Protein AF-0000000069705537 (afdb_homodimer)

InterPro domains:
  IPR000182 GNAT domain [PF13302] (14-146)
  IPR000182 GNAT domain [PS51186] (14-185)
  IPR016181 Acyl-CoA N-acyltransferase [SSF55729] (7-175)

Structure (mmCIF, N/CA/C/O backbone):
data_AF-0000000069705537-model_v1
#
loop_
_entity.id
_entity.type
_entity.pdbx_description
1 polymer 'RimJ/RimL family protein N-acetyltransferase'
#
loop_
_atom_site.group_PDB
_atom_site.id
_atom_site.type_symbol
_atom_site.label_atom_id
_atom_site.label_alt_id
_atom_site.label_comp_id
_atom_site.label_asym_id
_atom_site.label_entity_id
_atom_site.label_seq_id
_atom_site.pdbx_PDB_ins_code
_atom_site.Cartn_x
_atom_site.Cartn_y
_atom_site.Cartn_z
_atom_site.occupancy
_atom_site.B_iso_or_equiv
_atom_site.auth_seq_id
_atom_site.auth_comp_id
_atom_site.auth_asym_id
_atom_site.auth_atom_id
_atom_site.pdbx_PDB_model_num
ATOM 1 N N . MET A 1 1 ? -17.094 7.543 -3.709 1 72.69 1 MET A N 1
ATOM 2 C CA . MET A 1 1 ? -16.875 8.977 -3.84 1 72.69 1 MET A CA 1
ATOM 3 C C . MET A 1 1 ? -15.406 9.273 -4.137 1 72.69 1 MET A C 1
ATOM 5 O O . MET A 1 1 ? -14.516 8.586 -3.635 1 72.69 1 MET A O 1
ATOM 9 N N . ASP A 1 2 ? -15.117 10.172 -5.078 1 86.12 2 ASP A N 1
ATOM 10 C CA . ASP A 1 2 ? -13.773 10.586 -5.457 1 86.12 2 ASP A CA 1
ATOM 11 C C . ASP A 1 2 ? -13.258 11.703 -4.547 1 86.12 2 ASP A C 1
ATOM 13 O O . ASP A 1 2 ? -14.047 12.383 -3.891 1 86.12 2 ASP A O 1
ATOM 17 N N . LEU A 1 3 ? -12.008 11.781 -4.395 1 93.25 3 LEU A N 1
ATOM 18 C CA . LEU A 1 3 ? -11.406 12.867 -3.627 1 93.25 3 LEU A CA 1
ATOM 19 C C . LEU A 1 3 ? -11.656 14.211 -4.301 1 93.25 3 LEU A C 1
ATOM 21 O O . LEU A 1 3 ? -11.586 14.32 -5.527 1 93.25 3 LEU A O 1
ATOM 25 N N . ASP A 1 4 ? -12.039 15.211 -3.502 1 95.88 4 ASP A N 1
ATOM 26 C CA . ASP A 1 4 ? -12.211 16.578 -3.986 1 95.88 4 ASP A CA 1
ATOM 27 C C . ASP A 1 4 ? -10.883 17.328 -4 1 95.88 4 ASP A C 1
ATOM 29 O O . ASP A 1 4 ? -10.398 17.766 -2.953 1 95.88 4 ASP A O 1
ATOM 33 N N . PHE A 1 5 ? -10.328 17.516 -5.137 1 96.56 5 PHE A N 1
ATOM 34 C CA . PHE A 1 5 ? -9.008 18.125 -5.258 1 96.56 5 PHE A CA 1
ATOM 35 C C . PHE A 1 5 ? -9.094 19.641 -5.086 1 96.56 5 PHE A C 1
ATOM 37 O O . PHE A 1 5 ? -8.094 20.344 -5.207 1 96.56 5 PHE A O 1
ATOM 44 N N . ASN A 1 6 ? -10.258 20.188 -4.695 1 97.06 6 ASN A N 1
ATOM 45 C CA . ASN A 1 6 ? -10.438 21.578 -4.305 1 97.06 6 ASN A CA 1
ATOM 46 C C . ASN A 1 6 ? -10.82 21.703 -2.832 1 97.06 6 ASN A C 1
ATOM 48 O O . ASN A 1 6 ? -11.32 22.75 -2.402 1 97.06 6 ASN A O 1
ATOM 52 N N . LEU A 1 7 ? -10.594 20.734 -2.172 1 98.44 7 LEU A N 1
ATOM 53 C CA . LEU A 1 7 ? -10.977 20.625 -0.77 1 98.44 7 LEU A CA 1
ATOM 54 C C . LEU A 1 7 ? -10.289 21.688 0.068 1 98.44 7 LEU A C 1
ATOM 56 O O . LEU A 1 7 ? -9.086 21.922 -0.075 1 98.44 7 LEU A O 1
ATOM 60 N N . VAL A 1 8 ? -11.07 22.344 0.886 1 98.75 8 VAL A N 1
ATOM 61 C CA . VAL A 1 8 ? -10.547 23.281 1.884 1 98.75 8 VAL A CA 1
ATOM 62 C C . VAL A 1 8 ? -11.039 22.875 3.273 1 98.75 8 VAL A C 1
ATOM 64 O O . VAL A 1 8 ? -12.227 22.641 3.475 1 98.75 8 VAL A O 1
ATOM 67 N N . LEU A 1 9 ? -10.125 22.672 4.172 1 98.88 9 LEU A N 1
ATOM 68 C CA . LEU A 1 9 ? -10.422 22.391 5.574 1 98.88 9 LEU A CA 1
ATOM 69 C C . LEU A 1 9 ? -9.867 23.5 6.469 1 98.88 9 LEU A C 1
ATOM 71 O O . LEU A 1 9 ? -8.766 24 6.234 1 98.88 9 LEU A O 1
ATOM 75 N N . GLU A 1 10 ? -10.625 23.906 7.477 1 98.69 10 GLU A N 1
ATOM 76 C CA . GLU A 1 10 ? -10.078 24.969 8.32 1 98.69 10 GLU A CA 1
ATOM 77 C C . GLU A 1 10 ? -10.75 24.969 9.688 1 98.69 10 GLU A C 1
ATOM 79 O O . GLU A 1 10 ? -11.828 24.406 9.867 1 98.69 10 GLU A O 1
ATOM 84 N N . ASP A 1 11 ? -10.102 25.422 10.68 1 98.25 11 ASP A N 1
ATOM 85 C CA . ASP A 1 11 ? -10.641 25.859 11.969 1 98.25 11 ASP A CA 1
ATOM 86 C C . ASP A 1 11 ? -10.273 27.312 12.258 1 98.25 11 ASP A C 1
ATOM 88 O O . ASP A 1 11 ? -10.109 28.109 11.336 1 98.25 11 ASP A O 1
ATOM 92 N N . ASP A 1 12 ? -10.227 27.719 13.516 1 97.31 12 ASP A N 1
ATOM 93 C CA . ASP A 1 12 ? -10.039 29.125 13.844 1 97.31 12 ASP A CA 1
ATOM 94 C C . ASP A 1 12 ? -8.586 29.547 13.625 1 97.31 12 ASP A C 1
ATOM 96 O O . ASP A 1 12 ? -8.305 30.719 13.398 1 97.31 12 ASP A O 1
ATOM 100 N N . LEU A 1 13 ? -7.66 28.594 13.562 1 97.56 13 LEU A N 1
ATOM 101 C CA . LEU A 1 13 ? -6.246 28.969 13.586 1 97.56 13 LEU A CA 1
ATOM 102 C C . LEU A 1 13 ? -5.551 28.516 12.305 1 97.56 13 LEU A C 1
ATOM 104 O O . LEU A 1 13 ? -4.551 29.125 11.898 1 97.56 13 LEU A O 1
ATOM 108 N N . VAL A 1 14 ? -6.09 27.453 11.672 1 98.5 14 VAL A N 1
ATOM 109 C CA . VAL A 1 14 ? -5.332 26.953 10.531 1 98.5 14 VAL A CA 1
ATOM 110 C C . VAL A 1 14 ? -6.266 26.75 9.344 1 98.5 14 VAL A C 1
ATOM 112 O O . VAL A 1 14 ? -7.48 26.594 9.516 1 98.5 14 VAL A O 1
ATOM 115 N N . LEU A 1 15 ? -5.656 26.797 8.195 1 98.75 15 LEU A N 1
ATOM 116 C CA . LEU A 1 15 ? -6.277 26.531 6.902 1 98.75 15 LEU A CA 1
ATOM 117 C C . LEU A 1 15 ? -5.48 25.484 6.125 1 98.75 15 LEU A C 1
ATOM 119 O O . LEU A 1 15 ? -4.25 25.547 6.074 1 98.75 15 LEU A O 1
ATOM 123 N N . LEU A 1 16 ? -6.176 24.469 5.664 1 98.88 16 LEU A N 1
ATOM 124 C CA . LEU A 1 16 ? -5.605 23.484 4.738 1 98.88 16 LEU A CA 1
ATOM 125 C C . LEU A 1 16 ? -6.211 23.641 3.348 1 98.88 16 LEU A C 1
ATOM 127 O O . LEU A 1 16 ? -7.43 23.594 3.189 1 98.88 16 LEU A O 1
ATOM 131 N N . ARG A 1 17 ? -5.426 23.828 2.354 1 98.75 17 ARG A N 1
ATOM 132 C CA . ARG A 1 17 ? -5.879 23.922 0.97 1 98.75 17 ARG A CA 1
ATOM 133 C C . ARG A 1 17 ? -4.891 23.234 0.028 1 98.75 17 ARG A C 1
ATOM 135 O O . ARG A 1 17 ? -3.711 23.094 0.358 1 98.75 17 ARG A O 1
ATOM 142 N N . PRO A 1 18 ? -5.34 22.812 -1.132 1 98.69 18 PRO A N 1
ATOM 143 C CA . PRO A 1 18 ? -4.449 22.141 -2.08 1 98.69 18 PRO A CA 1
ATOM 144 C C . PRO A 1 18 ? -3.295 23.031 -2.539 1 98.69 18 PRO A C 1
ATOM 146 O O . PRO A 1 18 ? -3.455 24.25 -2.654 1 98.69 18 PRO A O 1
ATOM 149 N N . VAL A 1 19 ? -2.189 22.406 -2.797 1 98.06 19 VAL A N 1
ATOM 150 C CA . VAL A 1 19 ? -1.032 23.094 -3.363 1 98.06 19 VAL A CA 1
ATOM 151 C C . VAL A 1 19 ? -1.359 23.578 -4.773 1 98.06 19 VAL A C 1
ATOM 153 O O . VAL A 1 19 ? -2.012 22.875 -5.547 1 98.06 19 VAL A O 1
ATOM 156 N N . GLU A 1 20 ? -0.917 24.719 -5.051 1 95.81 20 GLU A N 1
ATOM 157 C CA . GLU A 1 20 ? -0.97 25.281 -6.395 1 95.81 20 GLU A CA 1
ATOM 158 C C . GLU A 1 20 ? 0.43 25.594 -6.922 1 95.81 20 GLU A C 1
ATOM 160 O O . GLU A 1 20 ? 1.379 25.719 -6.145 1 95.81 20 GLU A O 1
ATOM 165 N N . GLU A 1 21 ? 0.504 25.688 -8.234 1 96 21 GLU A N 1
ATOM 166 C CA . GLU A 1 21 ? 1.797 25.984 -8.852 1 96 21 GLU A CA 1
ATOM 167 C C . GLU A 1 21 ? 2.393 27.266 -8.305 1 96 21 GLU A C 1
ATOM 169 O O . GLU A 1 21 ? 3.611 27.391 -8.164 1 96 21 GLU A O 1
ATOM 174 N N . SER A 1 22 ? 1.554 28.172 -8.031 1 96.69 22 SER A N 1
ATOM 175 C CA . SER A 1 22 ? 2 29.484 -7.555 1 96.69 22 SER A CA 1
ATOM 176 C C . SER A 1 22 ? 2.621 29.375 -6.164 1 96.69 22 SER A C 1
ATOM 178 O O . SER A 1 22 ? 3.295 30.312 -5.711 1 96.69 22 SER A O 1
ATOM 180 N N . ASP A 1 23 ? 2.449 28.281 -5.453 1 97.31 23 ASP A N 1
ATOM 181 C CA . ASP A 1 23 ? 2.982 28.094 -4.105 1 97.31 23 ASP A CA 1
ATOM 182 C C . ASP A 1 23 ? 4.422 27.594 -4.152 1 97.31 23 ASP A C 1
ATOM 184 O O . ASP A 1 23 ? 5.129 27.625 -3.141 1 97.31 23 ASP A O 1
ATOM 188 N N . ILE A 1 24 ? 4.879 27.109 -5.273 1 96.69 24 ILE A N 1
ATOM 189 C CA . ILE A 1 24 ? 6.09 26.297 -5.414 1 96.69 24 ILE A CA 1
ATOM 190 C C . ILE A 1 24 ? 7.301 27.094 -4.941 1 96.69 24 ILE A C 1
ATOM 192 O O . ILE A 1 24 ? 8.117 26.609 -4.16 1 96.69 24 ILE A O 1
ATOM 196 N N . PRO A 1 25 ? 7.461 28.406 -5.348 1 96.25 25 PRO A N 1
ATOM 197 C CA . PRO A 1 25 ? 8.617 29.156 -4.867 1 96.25 25 PRO A CA 1
ATOM 198 C C . PRO A 1 25 ? 8.672 29.25 -3.344 1 96.25 25 PRO A C 1
ATOM 200 O O . PRO A 1 25 ? 9.742 29.094 -2.75 1 96.25 25 PRO A O 1
ATOM 203 N N . LYS A 1 26 ? 7.586 29.469 -2.717 1 96.75 26 LYS A N 1
ATOM 204 C CA . LYS A 1 26 ? 7.543 29.594 -1.261 1 96.75 26 LYS A CA 1
ATOM 205 C C . LYS A 1 26 ? 7.844 28.25 -0.598 1 96.75 26 LYS A C 1
ATOM 207 O O . LYS A 1 26 ? 8.547 28.188 0.41 1 96.75 26 LYS A O 1
ATOM 212 N N . ILE A 1 27 ? 7.32 27.172 -1.131 1 97.44 27 ILE A N 1
ATOM 213 C CA . ILE A 1 27 ? 7.574 25.844 -0.576 1 97.44 27 ILE A CA 1
ATOM 214 C C . ILE A 1 27 ? 9.062 25.531 -0.679 1 97.44 27 ILE A C 1
ATOM 216 O O . ILE A 1 27 ? 9.656 24.984 0.263 1 97.44 27 ILE A O 1
ATOM 220 N N . LEU A 1 28 ? 9.641 25.891 -1.804 1 96.44 28 LEU A N 1
ATOM 221 C CA . LEU A 1 28 ? 11.062 25.656 -2.006 1 96.44 28 LEU A CA 1
ATOM 222 C C . LEU A 1 28 ? 11.891 26.359 -0.937 1 96.44 28 LEU A C 1
ATOM 224 O O . LEU A 1 28 ? 12.867 25.797 -0.43 1 96.44 28 LEU A O 1
ATOM 228 N N . GLU A 1 29 ? 11.445 27.531 -0.632 1 95.62 29 GLU A N 1
ATOM 229 C CA . GLU A 1 29 ? 12.133 28.297 0.409 1 95.62 29 GLU A CA 1
ATOM 230 C C . GLU A 1 29 ? 12.008 27.609 1.767 1 95.62 29 GLU A C 1
ATOM 232 O O . GLU A 1 29 ? 12.992 27.484 2.502 1 95.62 29 GLU A O 1
ATOM 237 N N . LEU A 1 30 ? 10.891 27.125 2.064 1 95.62 30 LEU A N 1
ATOM 238 C CA . LEU A 1 30 ? 10.586 26.531 3.367 1 95.62 30 LEU A CA 1
ATOM 239 C C . LEU A 1 30 ? 11.281 25.188 3.531 1 95.62 30 LEU A C 1
ATOM 241 O O . LEU A 1 30 ? 11.547 24.75 4.656 1 95.62 30 LEU A O 1
ATOM 245 N N . THR A 1 31 ? 11.578 24.516 2.42 1 96.06 31 THR A N 1
ATOM 246 C CA . THR A 1 31 ? 12.078 23.141 2.488 1 96.06 31 THR A CA 1
ATOM 247 C C . THR A 1 31 ? 13.57 23.094 2.17 1 96.06 31 THR A C 1
ATOM 249 O O . THR A 1 31 ? 14.125 22.031 1.914 1 96.06 31 THR A O 1
ATOM 252 N N . ALA A 1 32 ? 14.219 24.125 2.262 1 94.38 32 ALA A N 1
ATOM 253 C CA . ALA A 1 32 ? 15.586 24.281 1.769 1 94.38 32 ALA A CA 1
ATOM 254 C C . ALA A 1 32 ? 16.594 23.656 2.732 1 94.38 32 ALA A C 1
ATOM 256 O O . ALA A 1 32 ? 17.75 23.438 2.375 1 94.38 32 ALA A O 1
ATOM 257 N N . SER A 1 33 ? 16.219 23.375 3.932 1 92.44 33 SER A N 1
ATOM 258 C CA . SER A 1 33 ? 17.156 22.828 4.914 1 92.44 33 SER A CA 1
ATOM 259 C C . SER A 1 33 ? 17.219 21.297 4.812 1 92.44 33 SER A C 1
ATOM 261 O O . SER A 1 33 ? 16.25 20.609 5.125 1 92.44 33 SER A O 1
ATOM 263 N N . PRO A 1 34 ? 18.312 20.766 4.543 1 91 34 PRO A N 1
ATOM 264 C CA . PRO A 1 34 ? 18.453 19.328 4.34 1 91 34 PRO A CA 1
ATOM 265 C C . PRO A 1 34 ? 18.156 18.516 5.602 1 91 34 PRO A C 1
ATOM 267 O O . PRO A 1 34 ? 17.703 17.375 5.52 1 91 34 PRO A O 1
ATOM 270 N N . GLU A 1 35 ? 18.391 19.062 6.727 1 88.25 35 GLU A N 1
ATOM 271 C CA . GLU A 1 35 ? 18.266 18.328 7.988 1 88.25 35 GLU A CA 1
ATOM 272 C C . GLU A 1 35 ? 16.828 17.938 8.273 1 88.25 35 GLU A C 1
ATOM 274 O O . GLU A 1 35 ? 16.562 17 9.031 1 88.25 35 GLU A O 1
ATOM 279 N N . LEU A 1 36 ? 15.914 18.578 7.605 1 88.12 36 LEU A N 1
ATOM 280 C CA . LEU A 1 36 ? 14.492 18.359 7.844 1 88.12 36 LEU A CA 1
ATOM 281 C C . LEU A 1 36 ? 14.016 17.078 7.184 1 88.12 36 LEU A C 1
ATOM 283 O O . LEU A 1 36 ? 12.93 16.578 7.484 1 88.12 36 LEU A O 1
ATOM 287 N N . TRP A 1 37 ? 14.875 16.453 6.406 1 93.44 37 TRP A N 1
ATOM 288 C CA . TRP A 1 37 ? 14.359 15.414 5.516 1 93.44 37 TRP A CA 1
ATOM 289 C C . TRP A 1 37 ? 14.977 14.055 5.844 1 93.44 37 TRP A C 1
ATOM 291 O O . TRP A 1 37 ? 14.953 13.141 5.02 1 93.44 37 TRP A O 1
ATOM 301 N N . LYS A 1 38 ? 15.477 13.945 7.055 1 90.62 38 LYS A N 1
ATOM 302 C CA . LYS A 1 38 ? 16.141 12.727 7.504 1 90.62 38 LYS A CA 1
ATOM 303 C C . LYS A 1 38 ? 15.211 11.523 7.418 1 90.62 38 LYS A C 1
ATOM 305 O O . LYS A 1 38 ? 15.633 10.43 7.047 1 90.62 38 LYS A O 1
ATOM 310 N N . TYR A 1 39 ? 13.984 11.695 7.711 1 92.25 39 TYR A N 1
ATOM 311 C CA . TYR A 1 39 ? 13.047 10.578 7.766 1 92.25 39 TYR A CA 1
ATOM 312 C C . TYR A 1 39 ? 11.984 10.703 6.68 1 92.25 39 TYR A C 1
ATOM 314 O O . TYR A 1 39 ? 10.953 10.023 6.734 1 92.25 39 TYR A O 1
ATOM 322 N N . PHE A 1 40 ? 12.188 11.625 5.805 1 93.44 40 PHE A N 1
ATOM 323 C CA . PHE A 1 40 ? 11.305 11.82 4.664 1 93.44 40 PHE A CA 1
ATOM 324 C C . PHE A 1 40 ? 11.828 11.086 3.438 1 93.44 40 PHE A C 1
ATOM 326 O O . PHE A 1 40 ? 13.039 11 3.23 1 93.44 40 PHE A O 1
ATOM 333 N N . THR A 1 41 ? 11.008 10.578 2.627 1 92.31 41 THR A N 1
ATOM 334 C CA . THR A 1 41 ? 11.43 9.727 1.521 1 92.31 41 THR A CA 1
ATOM 335 C C . THR A 1 41 ? 12.117 10.547 0.435 1 92.31 41 THR A C 1
ATOM 337 O O . THR A 1 41 ? 12.805 9.992 -0.424 1 92.31 41 THR A O 1
ATOM 340 N N . TYR A 1 42 ? 11.898 11.82 0.44 1 93.88 42 TYR A N 1
ATOM 341 C CA . TYR A 1 42 ? 12.555 12.75 -0.467 1 93.88 42 TYR A CA 1
ATOM 342 C C . TYR A 1 42 ? 13.32 13.82 0.308 1 93.88 42 TYR A C 1
ATOM 344 O O . TYR A 1 42 ? 12.875 14.266 1.366 1 93.88 42 TYR A O 1
ATOM 352 N N . ASP A 1 43 ? 14.453 14.125 -0.201 1 95.5 43 ASP A N 1
ATOM 353 C CA . ASP A 1 43 ? 15.141 15.32 0.285 1 95.5 43 ASP A CA 1
ATOM 354 C C . ASP A 1 43 ? 14.656 16.578 -0.444 1 95.5 43 ASP A C 1
ATOM 356 O O . ASP A 1 43 ? 15.141 16.891 -1.529 1 95.5 43 ASP A O 1
ATOM 360 N N . LEU A 1 44 ? 13.797 17.328 0.156 1 96.12 44 LEU A N 1
ATOM 361 C CA . LEU A 1 44 ? 13.117 18.438 -0.517 1 96.12 44 LEU A CA 1
ATOM 362 C C . LEU A 1 44 ? 14.039 19.641 -0.669 1 96.12 44 LEU A C 1
ATOM 364 O O . LEU A 1 44 ? 13.695 20.609 -1.357 1 96.12 44 LEU A O 1
ATOM 368 N N . SER A 1 45 ? 15.164 19.578 -0.038 1 95.88 45 SER A N 1
ATOM 369 C CA . SER A 1 45 ? 16.156 20.625 -0.255 1 95.88 45 SER A CA 1
ATOM 370 C C . SER A 1 45 ? 16.875 20.453 -1.594 1 95.88 45 SER A C 1
ATOM 372 O O . SER A 1 45 ? 17.547 21.359 -2.07 1 95.88 45 SER A O 1
ATOM 374 N N . ASN A 1 46 ? 16.734 19.281 -2.127 1 95 46 ASN A N 1
ATOM 375 C CA . ASN A 1 46 ? 17.234 18.969 -3.461 1 95 46 ASN A CA 1
ATOM 376 C C . ASN A 1 46 ? 16.188 19.234 -4.531 1 95 46 ASN A C 1
ATOM 378 O O . ASN A 1 46 ? 15.102 18.641 -4.492 1 95 46 ASN A O 1
ATOM 382 N N . PRO A 1 47 ? 16.516 20.031 -5.523 1 94.12 47 PRO A N 1
ATOM 383 C CA . PRO A 1 47 ? 15.531 20.422 -6.531 1 94.12 47 PRO A CA 1
ATOM 384 C C . PRO A 1 47 ? 14.938 19.219 -7.273 1 94.12 47 PRO A C 1
ATOM 386 O O . PRO A 1 47 ? 13.734 19.203 -7.555 1 94.12 47 PRO A O 1
ATOM 389 N N . GLU A 1 48 ? 15.727 18.312 -7.598 1 94.06 48 GLU A N 1
ATOM 390 C CA . GLU A 1 48 ? 15.227 17.125 -8.305 1 94.06 48 GLU A CA 1
ATOM 391 C C . GLU A 1 48 ? 14.266 16.328 -7.438 1 94.06 48 GLU A C 1
ATOM 393 O O . GLU A 1 48 ? 13.203 15.906 -7.902 1 94.06 48 GLU A O 1
ATOM 398 N N . ASP A 1 49 ? 14.672 16.141 -6.215 1 94.81 49 ASP A N 1
ATOM 399 C CA . ASP A 1 49 ? 13.812 15.438 -5.27 1 94.81 49 ASP A CA 1
ATOM 400 C C . ASP A 1 49 ? 12.516 16.203 -5.035 1 94.81 49 ASP A C 1
ATOM 402 O O . ASP A 1 49 ? 11.445 15.602 -4.953 1 94.81 49 ASP A O 1
ATOM 406 N N . PHE A 1 50 ? 12.664 17.469 -4.93 1 96.81 50 PHE A N 1
ATOM 407 C CA . PHE A 1 50 ? 11.484 18.297 -4.742 1 96.81 50 PHE A CA 1
ATOM 408 C C . PHE A 1 50 ? 10.516 18.125 -5.91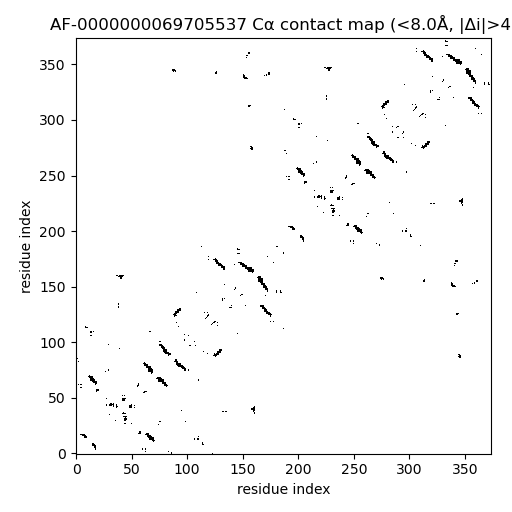 1 96.81 50 PHE A C 1
ATOM 410 O O . PHE A 1 50 ? 9.312 17.953 -5.703 1 96.81 50 PHE A O 1
ATOM 417 N N . HIS A 1 51 ? 11.023 18.125 -7.055 1 95.38 51 HIS A N 1
ATOM 418 C CA . HIS A 1 51 ? 10.203 17.969 -8.25 1 95.38 51 HIS A CA 1
ATOM 419 C C . HIS A 1 51 ? 9.477 16.625 -8.242 1 95.38 51 HIS A C 1
ATOM 421 O O . HIS A 1 51 ? 8.273 16.562 -8.523 1 95.38 51 HIS A O 1
ATOM 427 N N . ASP A 1 52 ? 10.164 15.633 -7.922 1 94.44 52 ASP A N 1
ATOM 428 C CA . ASP A 1 52 ? 9.57 14.305 -7.883 1 94.44 52 ASP A CA 1
ATOM 429 C C . ASP A 1 52 ? 8.477 14.227 -6.82 1 94.44 52 ASP A C 1
ATOM 431 O O . ASP A 1 52 ? 7.453 13.57 -7.02 1 94.44 52 ASP A O 1
ATOM 435 N N . TRP A 1 53 ? 8.734 14.898 -5.746 1 96 53 TRP A N 1
ATOM 436 C CA . TRP A 1 53 ? 7.805 14.859 -4.621 1 96 53 TRP A CA 1
ATOM 437 C C . TRP A 1 53 ? 6.523 15.617 -4.949 1 96 53 TRP A C 1
ATOM 439 O O . TRP A 1 53 ? 5.426 15.18 -4.59 1 96 53 TRP A O 1
ATOM 449 N N . ILE A 1 54 ? 6.617 16.703 -5.652 1 97.25 54 ILE A N 1
ATOM 450 C CA . ILE A 1 54 ? 5.477 17.594 -5.84 1 97.25 54 ILE A CA 1
ATOM 451 C C . ILE A 1 54 ? 4.652 17.141 -7.043 1 97.25 54 ILE A C 1
ATOM 453 O O . ILE A 1 54 ? 3.482 17.5 -7.176 1 97.25 54 ILE A O 1
ATOM 457 N N . GLN A 1 55 ? 5.172 16.375 -7.91 1 96.12 55 GLN A N 1
ATOM 458 C CA . GLN A 1 55 ? 4.559 16.016 -9.188 1 96.12 55 GLN A CA 1
ATOM 459 C C . GLN A 1 55 ? 3.23 15.297 -8.977 1 96.12 55 GLN A C 1
ATOM 461 O O . GLN A 1 55 ? 2.234 15.617 -9.625 1 96.12 55 GLN A O 1
ATOM 466 N N . PRO A 1 56 ? 3.199 14.344 -8.07 1 96.25 56 PRO A N 1
ATOM 467 C CA . PRO A 1 56 ? 1.913 13.68 -7.84 1 96.25 56 PRO A CA 1
ATOM 468 C C . PRO A 1 56 ? 0.823 14.656 -7.391 1 96.25 56 PRO A C 1
ATOM 470 O O . PRO A 1 56 ? -0.358 14.438 -7.672 1 96.25 56 PRO A O 1
ATOM 473 N N . ALA A 1 57 ? 1.197 15.672 -6.668 1 96.69 57 ALA A N 1
ATOM 474 C CA . ALA A 1 57 ? 0.234 16.688 -6.254 1 96.69 57 ALA A CA 1
ATOM 475 C C . ALA A 1 57 ? -0.284 17.469 -7.457 1 96.69 57 ALA A C 1
ATOM 477 O O . ALA A 1 57 ? -1.492 17.672 -7.605 1 96.69 57 ALA A O 1
ATOM 478 N N . ILE A 1 58 ? 0.608 17.828 -8.328 1 95.19 58 ILE A N 1
ATOM 479 C CA . ILE A 1 58 ? 0.285 18.641 -9.5 1 95.19 58 ILE A CA 1
ATOM 480 C C . ILE A 1 58 ? -0.555 17.812 -10.477 1 95.19 58 ILE A C 1
ATOM 482 O O . ILE A 1 58 ? -1.473 18.344 -11.109 1 95.19 58 ILE A O 1
ATOM 486 N N . ASN A 1 59 ? -0.303 16.547 -10.562 1 94.56 59 ASN A N 1
ATOM 487 C CA . ASN A 1 59 ? -1.008 15.672 -11.484 1 94.56 59 ASN A CA 1
ATOM 488 C C . ASN A 1 59 ? -2.264 15.086 -10.852 1 94.56 59 ASN A C 1
ATOM 490 O O . ASN A 1 59 ? -2.883 14.18 -11.414 1 94.56 59 ASN A O 1
ATOM 494 N N . LYS A 1 60 ? -2.592 15.492 -9.664 1 94.5 60 LYS A N 1
ATOM 495 C CA . LYS A 1 60 ? -3.807 15.109 -8.953 1 94.5 60 LYS A CA 1
ATOM 496 C C . LYS A 1 60 ? -3.818 13.617 -8.641 1 94.5 60 LYS A C 1
ATOM 498 O O . LYS A 1 60 ? -4.859 12.969 -8.734 1 94.5 60 LYS A O 1
ATOM 503 N N . GLN A 1 61 ? -2.666 13.062 -8.43 1 94.75 61 GLN A N 1
ATOM 504 C CA . GLN A 1 61 ? -2.529 11.688 -7.969 1 94.75 61 GLN A CA 1
ATOM 505 C C . GLN A 1 61 ? -2.508 11.609 -6.445 1 94.75 61 GLN A C 1
ATOM 507 O O . GLN A 1 61 ? -2.709 10.539 -5.871 1 94.75 61 GLN A O 1
ATOM 512 N N . ARG A 1 62 ? -2.211 12.711 -5.871 1 97.44 62 ARG A N 1
ATOM 513 C CA . ARG A 1 62 ? -2.191 12.93 -4.43 1 97.44 62 ARG A CA 1
ATOM 514 C C . ARG A 1 62 ? -2.795 14.281 -4.07 1 97.44 62 ARG A C 1
ATOM 516 O O . ARG A 1 62 ? -2.525 15.281 -4.742 1 97.44 62 ARG A O 1
ATOM 523 N N . LEU A 1 63 ? -3.693 14.305 -3.133 1 98.5 63 LEU A N 1
ATOM 524 C CA . LEU A 1 63 ? -4.199 15.586 -2.658 1 98.5 63 LEU A CA 1
ATOM 525 C C . LEU A 1 63 ? -3.287 16.172 -1.587 1 98.5 63 LEU A C 1
ATOM 527 O O . LEU A 1 63 ? -3.484 15.93 -0.395 1 98.5 63 LEU A O 1
ATOM 531 N N . GLN A 1 64 ? -2.33 16.906 -2.094 1 98.69 64 GLN A N 1
ATOM 532 C CA . GLN A 1 64 ? -1.371 17.562 -1.209 1 98.69 64 GLN A CA 1
ATOM 533 C C . GLN A 1 64 ? -1.921 18.891 -0.687 1 98.69 64 GLN A C 1
ATOM 535 O O . GLN A 1 64 ? -2.275 19.766 -1.471 1 98.69 64 GLN A O 1
ATOM 540 N N . LEU A 1 65 ? -1.986 18.984 0.622 1 98.88 65 LEU A N 1
ATOM 541 C CA . LEU A 1 65 ? -2.539 20.172 1.265 1 98.88 65 LEU A CA 1
ATOM 542 C C . LEU A 1 65 ? -1.438 21 1.924 1 98.88 65 LEU A C 1
ATOM 544 O O . LEU A 1 65 ? -0.52 20.453 2.529 1 98.88 65 LEU A O 1
ATOM 548 N N . LEU A 1 66 ? -1.549 22.266 1.781 1 98.81 66 LEU A N 1
ATOM 549 C CA . LEU A 1 66 ? -0.71 23.188 2.551 1 98.81 66 LEU A CA 1
ATOM 550 C C . LEU A 1 66 ? -1.356 23.516 3.891 1 98.81 66 LEU A C 1
ATOM 552 O O . LEU A 1 66 ? -2.574 23.703 3.969 1 98.81 66 LEU A O 1
ATOM 556 N N . LEU A 1 67 ? -0.532 23.516 4.855 1 98.81 67 LEU A N 1
ATOM 557 C CA . LEU A 1 67 ? -0.928 24 6.18 1 98.81 67 LEU A CA 1
ATOM 558 C C . LEU A 1 67 ? -0.587 25.469 6.352 1 98.81 67 LEU A C 1
ATOM 560 O O . LEU A 1 67 ? 0.587 25.844 6.344 1 98.81 67 LEU A O 1
ATOM 564 N N . ILE A 1 68 ? -1.594 26.312 6.527 1 98.69 68 ILE A N 1
ATOM 565 C CA . ILE A 1 68 ? -1.422 27.75 6.621 1 98.69 68 ILE A CA 1
ATOM 566 C C . ILE A 1 68 ? -1.86 28.234 8 1 98.69 68 ILE A C 1
ATOM 568 O O . ILE A 1 68 ? -2.932 27.859 8.484 1 98.69 68 ILE A O 1
ATOM 572 N N . ASP A 1 69 ? -0.973 28.953 8.656 1 98.19 69 ASP A N 1
ATOM 573 C CA . ASP A 1 69 ? -1.354 29.672 9.875 1 98.19 69 ASP A CA 1
ATOM 574 C C . ASP A 1 69 ? -2.195 30.906 9.539 1 98.19 69 ASP A C 1
ATOM 576 O O . ASP A 1 69 ? -1.722 31.828 8.875 1 98.19 69 ASP A O 1
ATOM 580 N N . LYS A 1 70 ? -3.369 30.953 10.047 1 97.12 70 LYS A N 1
ATOM 581 C CA . LYS A 1 70 ? -4.297 32 9.664 1 97.12 70 LYS A CA 1
ATOM 582 C C . LYS A 1 70 ? -3.9 33.344 10.312 1 97.12 70 LYS A C 1
ATOM 584 O O . LYS A 1 70 ? -4.25 34.406 9.805 1 97.12 70 LYS A O 1
ATOM 589 N N . GLN A 1 71 ? -3.314 33.281 11.406 1 95.19 71 GLN A N 1
ATOM 590 C CA . GLN A 1 71 ? -2.906 34.5 12.086 1 95.19 71 GLN A CA 1
ATOM 591 C C . GLN A 1 71 ? -1.815 35.219 11.297 1 95.19 71 GLN A C 1
ATOM 593 O O . GLN A 1 71 ? -1.89 36.438 11.102 1 95.19 71 GLN A O 1
ATOM 598 N N . GLU A 1 72 ? -0.831 34.5 10.82 1 92.75 72 GLU A N 1
ATOM 599 C CA . GLU A 1 72 ? 0.302 35.094 10.109 1 92.75 72 GLU A CA 1
ATOM 600 C C . GLU A 1 72 ? 0.111 35 8.594 1 92.75 72 GLU A C 1
ATOM 602 O O . GLU A 1 72 ? 0.876 35.594 7.832 1 92.75 72 GLU A O 1
ATOM 607 N N . ASN A 1 73 ? -0.875 34.281 8.164 1 94.88 73 ASN A N 1
ATOM 608 C CA . ASN A 1 73 ? -1.114 34.031 6.746 1 94.88 73 ASN A CA 1
ATOM 609 C C . ASN A 1 73 ? 0.136 33.469 6.059 1 94.88 73 ASN A C 1
ATOM 611 O O . ASN A 1 73 ? 0.562 34 5.031 1 94.88 73 ASN A O 1
ATOM 615 N N . GLU A 1 74 ? 0.684 32.531 6.672 1 96.25 74 GLU A N 1
ATOM 616 C CA . GLU A 1 74 ? 1.919 31.922 6.188 1 96.25 74 GLU A CA 1
ATOM 617 C C . GLU A 1 74 ? 1.784 30.406 6.078 1 96.25 74 GLU A C 1
ATOM 619 O O . GLU A 1 74 ? 1.169 29.766 6.934 1 96.25 74 GLU A O 1
ATOM 624 N N . ILE A 1 75 ? 2.428 29.922 5 1 98.38 75 ILE A N 1
ATOM 625 C CA . ILE A 1 75 ? 2.555 28.469 4.902 1 98.38 75 ILE A CA 1
ATOM 626 C C . ILE A 1 75 ? 3.531 27.969 5.961 1 98.38 75 ILE A C 1
ATOM 628 O O . ILE A 1 75 ? 4.664 28.438 6.051 1 98.38 75 ILE A O 1
ATOM 632 N N . ILE A 1 76 ? 3.088 26.984 6.727 1 97.94 76 ILE A N 1
ATOM 633 C CA . ILE A 1 76 ? 3.971 26.547 7.801 1 97.94 76 ILE A CA 1
ATOM 634 C C . ILE A 1 76 ? 4.199 25.031 7.699 1 97.94 76 ILE A C 1
ATOM 636 O O . ILE A 1 76 ? 4.891 24.453 8.539 1 97.94 76 ILE A O 1
ATOM 640 N N . GLY A 1 77 ? 3.596 24.359 6.676 1 97.94 77 GLY A N 1
ATOM 641 C CA . GLY A 1 77 ? 3.768 22.938 6.5 1 97.94 77 GLY A CA 1
ATOM 642 C C . GLY A 1 77 ? 2.891 22.359 5.406 1 97.94 77 GLY A C 1
ATOM 643 O O . GLY A 1 77 ? 2.365 23.094 4.57 1 97.94 77 GLY A O 1
ATOM 644 N N . SER A 1 78 ? 2.805 21.078 5.426 1 98.5 78 SER A N 1
ATOM 645 C CA . SER A 1 78 ? 2.01 20.359 4.43 1 98.5 78 SER A CA 1
ATOM 646 C C . SER A 1 78 ? 1.676 18.953 4.895 1 98.5 78 SER A C 1
ATOM 648 O O . SER A 1 78 ? 2.371 18.391 5.75 1 98.5 78 SER A O 1
ATOM 650 N N . SER A 1 79 ? 0.615 18.453 4.43 1 98.75 79 SER A N 1
ATOM 651 C CA . SER A 1 79 ? 0.215 17.047 4.535 1 98.75 79 SER A CA 1
ATOM 652 C C . SER A 1 79 ? -0.598 16.625 3.32 1 98.75 79 SER A C 1
ATOM 654 O O . SER A 1 79 ? -0.806 17.406 2.393 1 98.75 79 SER A O 1
ATOM 656 N N . ALA A 1 80 ? -0.98 15.352 3.301 1 98.88 80 ALA A N 1
ATOM 657 C CA . ALA A 1 80 ? -1.644 14.914 2.076 1 98.88 80 ALA A CA 1
ATOM 658 C C . ALA A 1 80 ? -2.57 13.734 2.348 1 98.88 80 ALA A C 1
ATOM 660 O O . ALA A 1 80 ? -2.383 13 3.322 1 98.88 80 ALA A O 1
ATOM 661 N N . PHE A 1 81 ? -3.617 13.68 1.546 1 98.81 81 PHE A N 1
ATOM 662 C CA . PHE A 1 81 ? -4.359 12.445 1.321 1 98.81 81 PHE A CA 1
ATOM 663 C C . PHE A 1 81 ? -3.809 11.695 0.117 1 98.81 81 PHE A C 1
ATOM 665 O O . PHE A 1 81 ? -3.652 12.273 -0.963 1 98.81 81 PHE A O 1
ATOM 672 N N . GLY A 1 82 ? -3.484 10.438 0.308 1 97.81 82 GLY A N 1
ATOM 673 C CA . GLY A 1 82 ? -3.02 9.594 -0.785 1 97.81 82 GLY A CA 1
ATOM 674 C C . GLY A 1 82 ? -3.434 8.141 -0.639 1 97.81 82 GLY A C 1
ATOM 675 O O . GLY A 1 82 ? -4.008 7.754 0.381 1 97.81 82 GLY A O 1
ATOM 676 N N . ASN A 1 83 ? -3.213 7.414 -1.768 1 96.88 83 ASN A N 1
ATOM 677 C CA . ASN A 1 83 ? -3.525 5.988 -1.767 1 96.88 83 ASN A CA 1
ATOM 678 C C . ASN A 1 83 ? -4.984 5.734 -1.401 1 96.88 83 ASN A C 1
ATOM 680 O O . ASN A 1 83 ? -5.281 4.852 -0.595 1 96.88 83 ASN A O 1
ATOM 684 N N . TYR A 1 84 ? -5.809 6.582 -1.923 1 97.06 84 TYR A N 1
ATOM 685 C CA . TYR A 1 84 ? -7.242 6.469 -1.68 1 97.06 84 TYR A CA 1
ATOM 686 C C . TYR A 1 84 ? -7.832 5.277 -2.426 1 97.06 84 TYR A C 1
ATOM 688 O O . TYR A 1 84 ? -7.574 5.098 -3.619 1 97.06 84 TYR A O 1
ATOM 696 N N . SER A 1 85 ? -8.461 4.398 -1.738 1 96.19 85 SER A N 1
ATOM 697 C CA . SER A 1 85 ? -9.242 3.32 -2.338 1 96.19 85 SER A CA 1
ATOM 698 C C . SER A 1 85 ? -10.727 3.473 -2.029 1 96.19 85 SER A C 1
ATOM 700 O O . SER A 1 85 ? -11.164 3.211 -0.905 1 96.19 85 SER A O 1
ATOM 702 N N . ASN A 1 86 ? -11.422 3.855 -3.055 1 94.62 86 ASN A N 1
ATOM 703 C CA . ASN A 1 86 ? -12.867 3.982 -2.875 1 94.62 86 ASN A CA 1
ATOM 704 C C . ASN A 1 86 ? -13.516 2.635 -2.572 1 94.62 86 ASN A C 1
ATOM 706 O O . ASN A 1 86 ? -14.414 2.549 -1.735 1 94.62 86 ASN A O 1
ATOM 710 N N . ARG A 1 87 ? -13.047 1.591 -3.246 1 92.19 87 ARG A N 1
ATOM 711 C CA . ARG A 1 87 ? -13.586 0.251 -3.043 1 92.19 87 ARG A CA 1
ATOM 712 C C . ARG A 1 87 ? -13.391 -0.207 -1.603 1 92.19 87 ARG A C 1
ATOM 714 O O . ARG A 1 87 ? -14.312 -0.735 -0.981 1 92.19 87 ARG A O 1
ATOM 721 N N . ASP A 1 88 ? -12.25 0.042 -1.102 1 96.25 88 ASP A N 1
ATOM 722 C CA . ASP A 1 88 ? -11.891 -0.481 0.213 1 96.25 88 ASP A CA 1
ATOM 723 C C . ASP A 1 88 ? -12.219 0.528 1.312 1 96.25 88 ASP A C 1
ATOM 725 O O . ASP A 1 88 ? -12.023 0.247 2.498 1 96.25 88 ASP A O 1
ATOM 729 N N . LEU A 1 89 ? -12.633 1.77 0.902 1 97.06 89 LEU A N 1
ATOM 730 C CA . LEU A 1 89 ? -12.984 2.838 1.83 1 97.06 89 LEU A CA 1
ATOM 731 C C . LEU A 1 89 ? -11.844 3.117 2.799 1 97.06 89 LEU A C 1
ATOM 733 O O . LEU A 1 89 ? -12.039 3.133 4.016 1 97.06 89 LEU A O 1
ATOM 737 N N . ARG A 1 90 ? -10.68 3.318 2.238 1 98.38 90 ARG A N 1
ATOM 738 C CA . ARG A 1 90 ? -9.492 3.598 3.039 1 98.38 90 ARG A CA 1
ATOM 739 C C . ARG A 1 90 ? -8.625 4.664 2.379 1 98.38 90 ARG A C 1
ATOM 741 O O . ARG A 1 90 ? -8.641 4.816 1.156 1 98.38 90 ARG A O 1
ATOM 748 N N . ILE A 1 91 ? -7.863 5.352 3.209 1 98.69 91 ILE A N 1
ATOM 749 C CA . ILE A 1 91 ? -7.008 6.422 2.707 1 98.69 91 ILE A CA 1
ATOM 750 C C . ILE A 1 91 ? -5.773 6.559 3.6 1 98.69 91 ILE A C 1
ATOM 752 O O . ILE A 1 91 ? -5.793 6.141 4.762 1 98.69 91 ILE A O 1
ATOM 756 N N . GLU A 1 92 ? -4.723 7.023 2.99 1 98.88 92 GLU A N 1
ATOM 757 C CA . GLU A 1 92 ? -3.516 7.336 3.748 1 98.88 92 GLU A CA 1
ATOM 758 C C . GLU A 1 92 ? -3.393 8.836 3.992 1 98.88 92 GLU A C 1
ATOM 760 O O . GLU A 1 92 ? -3.641 9.641 3.092 1 98.88 92 GLU A O 1
ATOM 765 N N . ILE A 1 93 ? -3.195 9.203 5.168 1 98.94 93 ILE A N 1
ATOM 766 C CA . ILE A 1 93 ? -2.701 10.539 5.492 1 98.94 93 ILE A CA 1
ATOM 767 C C . ILE A 1 93 ? -1.191 10.492 5.711 1 98.94 93 ILE A C 1
ATOM 769 O O . ILE A 1 93 ? -0.7 9.688 6.512 1 98.94 93 ILE A O 1
ATOM 773 N N . GLY A 1 94 ? -0.456 11.289 4.914 1 98.44 94 GLY A N 1
ATOM 774 C CA . GLY A 1 94 ? 0.994 11.273 5.02 1 98.44 94 GLY A CA 1
ATOM 775 C C . GLY A 1 94 ? 1.663 12.406 4.266 1 98.44 94 GLY A C 1
ATOM 776 O O . GLY A 1 94 ? 1.064 13.469 4.074 1 98.44 94 GLY A O 1
ATOM 777 N N . TRP A 1 95 ? 3.031 12.219 4.055 1 97.25 95 TRP A N 1
ATOM 778 C CA . TRP A 1 95 ? 3.834 13.242 3.383 1 97.25 95 TRP A CA 1
ATOM 779 C C . TRP A 1 95 ? 3.795 14.555 4.152 1 97.25 95 TRP A C 1
ATOM 781 O O . TRP A 1 95 ? 3.615 15.625 3.561 1 97.25 95 TRP A O 1
ATOM 791 N N . THR A 1 96 ? 3.883 14.406 5.418 1 97.5 96 THR A N 1
ATOM 792 C CA . THR A 1 96 ? 3.66 15.539 6.312 1 97.5 96 THR A CA 1
ATOM 793 C C . THR A 1 96 ? 4.984 16.188 6.707 1 97.5 96 THR A C 1
ATOM 795 O O . THR A 1 96 ? 5.949 15.492 7.023 1 97.5 96 THR A O 1
ATOM 798 N N . TRP A 1 97 ? 5.023 17.438 6.613 1 96.75 97 TRP A N 1
ATOM 799 C CA . TRP A 1 97 ? 6.105 18.203 7.23 1 96.75 97 TRP A CA 1
ATOM 800 C C . TRP A 1 97 ? 5.59 19.531 7.781 1 96.75 97 TRP A C 1
ATOM 802 O O . TRP A 1 97 ? 4.621 20.094 7.258 1 96.75 97 TRP A O 1
ATOM 812 N N . ILE A 1 98 ? 6.129 19.969 8.867 1 96 98 ILE A N 1
ATOM 813 C CA . ILE A 1 98 ? 5.852 21.266 9.484 1 96 98 ILE A CA 1
ATOM 814 C C . ILE A 1 98 ? 7.164 22 9.734 1 96 98 ILE A C 1
ATOM 816 O O . ILE A 1 98 ? 8.141 21.406 10.188 1 96 98 ILE A O 1
ATOM 820 N N . ASP A 1 99 ? 7.125 23.25 9.43 1 94.19 99 ASP A N 1
ATOM 821 C CA . ASP A 1 99 ? 8.273 24.109 9.727 1 94.19 99 ASP A CA 1
ATOM 822 C C . ASP A 1 99 ? 8.688 23.969 11.188 1 94.19 99 ASP A C 1
ATOM 824 O O . ASP A 1 99 ? 7.836 23.922 12.078 1 94.19 99 ASP A O 1
ATOM 828 N N . GLN A 1 100 ? 9.953 23.922 11.383 1 91.31 100 GLN A N 1
ATOM 829 C CA . GLN A 1 100 ? 10.508 23.656 12.703 1 91.31 100 GLN A CA 1
ATOM 830 C C . GLN A 1 100 ? 10.055 24.719 13.703 1 91.31 100 GLN A C 1
ATOM 832 O O . GLN A 1 100 ? 9.844 24.406 14.883 1 91.31 100 GLN A O 1
ATOM 837 N N . ARG A 1 101 ? 9.914 25.969 13.305 1 92.38 101 ARG A N 1
ATOM 838 C CA . ARG A 1 101 ? 9.516 27.062 14.172 1 92.38 101 ARG A CA 1
ATOM 839 C C . ARG A 1 101 ? 8.148 26.812 14.797 1 92.38 101 ARG A C 1
ATOM 841 O O . ARG A 1 101 ? 7.801 27.406 15.812 1 92.38 101 ARG A O 1
ATOM 848 N N . PHE A 1 102 ? 7.457 25.859 14.203 1 93.88 102 PHE A N 1
ATOM 849 C CA . PHE A 1 102 ? 6.078 25.656 14.625 1 93.88 102 PHE A CA 1
ATOM 850 C C . PHE A 1 102 ? 5.902 24.297 15.281 1 93.88 102 PHE A C 1
ATOM 852 O O . PHE A 1 102 ? 4.777 23.875 15.562 1 93.88 102 PHE A O 1
ATOM 859 N N . HIS A 1 103 ? 6.953 23.547 15.516 1 92 103 HIS A N 1
ATOM 860 C CA . HIS A 1 103 ? 6.887 22.266 16.203 1 92 103 HIS A CA 1
ATOM 861 C C . HIS A 1 103 ? 6.484 22.438 17.656 1 92 103 HIS A C 1
ATOM 863 O O . HIS A 1 103 ? 6.918 23.391 18.312 1 92 103 HIS A O 1
ATOM 869 N N . GLY A 1 104 ? 5.703 21.531 18.047 1 92.19 104 GLY A N 1
ATOM 870 C CA . GLY A 1 104 ? 5.352 21.516 19.469 1 92.19 104 GLY A CA 1
ATOM 871 C C . GLY A 1 104 ? 4.328 22.578 19.828 1 92.19 104 GLY A C 1
ATOM 872 O O . GLY A 1 104 ? 4.086 22.828 21.016 1 92.19 104 GLY A O 1
ATOM 873 N N . LEU A 1 105 ? 3.73 23.203 18.844 1 94.25 105 LEU A N 1
ATOM 874 C CA . LEU A 1 105 ? 2.809 24.297 19.109 1 94.25 105 LEU A CA 1
ATOM 875 C C . LEU A 1 105 ? 1.368 23.875 18.844 1 94.25 105 LEU A C 1
ATOM 877 O O . LEU A 1 105 ? 0.457 24.703 18.859 1 94.25 105 LEU A O 1
ATOM 881 N N . GLY A 1 106 ? 1.157 22.594 18.5 1 95.12 106 GLY A N 1
ATOM 882 C CA . GLY A 1 106 ? -0.192 22.062 18.375 1 95.12 106 GLY A CA 1
ATOM 883 C C . GLY A 1 106 ? -0.706 22.062 16.953 1 95.12 106 GLY A C 1
ATOM 884 O O . GLY A 1 106 ? -1.809 21.578 16.688 1 95.12 106 GLY A O 1
ATOM 885 N N . TYR A 1 107 ? 0.038 22.5 16.016 1 97.19 107 TYR A N 1
ATOM 886 C CA . TYR A 1 107 ? -0.415 22.609 14.633 1 97.19 107 TYR A CA 1
ATOM 887 C C . TYR A 1 107 ? -0.66 21.234 14.031 1 97.19 107 TYR A C 1
ATOM 889 O O . TYR A 1 107 ? -1.622 21.031 13.281 1 97.19 107 TYR A O 1
ATOM 897 N N . ASN A 1 108 ? 0.186 20.281 14.344 1 97.25 108 ASN A N 1
ATOM 898 C CA . ASN A 1 108 ? -0.002 18.938 13.82 1 97.25 108 ASN A CA 1
ATOM 899 C C . ASN A 1 108 ? -1.316 18.328 14.305 1 97.25 108 ASN A C 1
ATOM 901 O O . ASN A 1 108 ? -2.027 17.688 13.523 1 97.25 108 ASN A O 1
ATOM 905 N N . GLN A 1 109 ? -1.631 18.562 15.508 1 96.75 109 GLN A N 1
ATOM 906 C CA . GLN A 1 109 ? -2.871 18.047 16.078 1 96.75 109 GLN A CA 1
ATOM 907 C C . GLN A 1 109 ? -4.09 18.672 15.391 1 96.75 109 GLN A C 1
ATOM 909 O O . GLN A 1 109 ? -5.051 17.969 15.07 1 96.75 109 GLN A O 1
ATOM 914 N N . ARG A 1 110 ? -4.023 19.922 15.227 1 97.69 110 ARG A N 1
ATOM 915 C CA . ARG A 1 110 ? -5.129 20.609 14.578 1 97.69 110 ARG A CA 1
ATOM 916 C C . ARG A 1 110 ? -5.312 20.125 13.141 1 97.69 110 ARG A C 1
ATOM 918 O O . ARG A 1 110 ? -6.438 19.875 12.703 1 97.69 110 ARG A O 1
ATOM 925 N N . MET A 1 111 ? -4.215 20.016 12.445 1 98.5 111 MET A N 1
ATOM 926 C CA . MET A 1 111 ? -4.23 19.531 11.07 1 98.5 111 MET A CA 1
ATOM 927 C C . MET A 1 111 ? -4.789 18.125 10.992 1 98.5 111 MET A C 1
ATOM 929 O O . MET A 1 111 ? -5.664 17.844 10.172 1 98.5 111 MET A O 1
ATOM 933 N N . LYS A 1 112 ? -4.355 17.234 11.891 1 98.75 112 LYS A N 1
ATOM 934 C CA . LYS A 1 112 ? -4.816 15.852 11.898 1 98.75 112 LYS A CA 1
ATOM 935 C C . LYS A 1 112 ? -6.297 15.773 12.266 1 98.75 112 LYS A C 1
ATOM 937 O O . LYS A 1 112 ? -7.035 14.953 11.711 1 98.75 112 LYS A O 1
ATOM 942 N N . LYS A 1 113 ? -6.695 16.641 13.156 1 98.81 113 LYS A N 1
ATOM 943 C CA . LYS A 1 113 ? -8.109 16.672 13.508 1 98.81 113 LYS A CA 1
ATOM 944 C C . LYS A 1 113 ? -8.969 17 12.281 1 98.81 113 LYS A C 1
ATOM 946 O O . LYS A 1 113 ? -9.945 16.297 12.008 1 98.81 113 LYS A O 1
ATOM 951 N N . LEU A 1 114 ? -8.633 18.016 11.578 1 98.94 114 LEU A N 1
ATOM 952 C CA . LEU A 1 114 ? -9.383 18.438 10.398 1 98.94 114 LEU A CA 1
ATOM 953 C C . LEU A 1 114 ? -9.398 17.328 9.344 1 98.94 114 LEU A C 1
ATOM 955 O O . LEU A 1 114 ? -10.445 17.016 8.781 1 98.94 114 LEU A O 1
ATOM 959 N N . MET A 1 115 ? -8.258 16.734 9.117 1 98.94 115 MET A N 1
ATOM 960 C CA . MET A 1 115 ? -8.133 15.727 8.07 1 98.94 115 MET A CA 1
ATOM 961 C C . MET A 1 115 ? -8.898 14.453 8.445 1 98.94 115 MET A C 1
ATOM 963 O O . MET A 1 115 ? -9.609 13.891 7.613 1 98.94 115 MET A O 1
ATOM 967 N N . LEU A 1 116 ? -8.75 14.062 9.664 1 98.94 116 LEU A N 1
ATOM 968 C CA . LEU A 1 116 ? -9.422 12.844 10.109 1 98.94 116 LEU A CA 1
ATOM 969 C C . LEU A 1 116 ? -10.93 13.047 10.156 1 98.94 116 LEU A C 1
ATOM 971 O O . LEU A 1 116 ? -11.695 12.141 9.812 1 98.94 116 LEU A O 1
ATOM 975 N N . SER A 1 117 ? -11.367 14.211 10.633 1 98.88 117 SER A N 1
ATOM 976 C CA . SER A 1 117 ? -12.797 14.516 10.609 1 98.88 117 SER A CA 1
ATOM 977 C C . SER A 1 117 ? -13.359 14.43 9.195 1 98.88 117 SER A C 1
ATOM 979 O O . SER A 1 117 ? -14.438 13.875 8.984 1 98.88 117 SER A O 1
ATOM 981 N N . TYR A 1 118 ? -12.641 14.969 8.289 1 98.81 118 TYR A N 1
ATOM 982 C CA . TYR A 1 118 ? -13.062 14.906 6.891 1 98.81 118 TYR A CA 1
ATOM 983 C C . TYR A 1 118 ? -13.18 13.461 6.422 1 98.81 118 TYR A C 1
ATOM 985 O O . TYR A 1 118 ? -14.164 13.078 5.793 1 98.81 118 TYR A O 1
ATOM 993 N N . CYS A 1 119 ? -12.211 12.625 6.723 1 98.81 119 CYS A N 1
ATOM 994 C CA . CYS A 1 119 ? -12.172 11.234 6.289 1 98.81 119 CYS A CA 1
ATOM 995 C C . CYS A 1 119 ? -13.344 10.453 6.863 1 98.81 119 CYS A C 1
ATOM 997 O O . CYS A 1 119 ? -14.039 9.742 6.129 1 98.81 119 CYS A O 1
ATOM 999 N N . PHE A 1 120 ? -13.586 10.617 8.172 1 98.81 120 PHE A N 1
ATOM 1000 C CA . PHE A 1 120 ? -14.547 9.742 8.836 1 98.81 120 PHE A CA 1
ATOM 1001 C C . PHE A 1 120 ? -15.953 10.344 8.773 1 98.81 120 PHE A C 1
ATOM 1003 O O . PHE A 1 120 ? -16.938 9.617 8.656 1 98.81 120 PHE A O 1
ATOM 1010 N N . GLU A 1 121 ? -16.047 11.648 8.805 1 98.44 121 GLU A N 1
ATOM 1011 C CA . GLU A 1 121 ? -17.359 12.25 8.969 1 98.44 121 GLU A CA 1
ATOM 1012 C C . GLU A 1 121 ? -17.938 12.711 7.629 1 98.44 121 GLU A C 1
ATOM 1014 O O . GLU A 1 121 ? -19.156 12.844 7.48 1 98.44 121 GLU A O 1
ATOM 1019 N N . ILE A 1 122 ? -17.141 12.977 6.691 1 97.94 122 ILE A N 1
ATOM 1020 C CA . ILE A 1 122 ? -17.625 13.445 5.395 1 97.94 122 ILE A CA 1
ATOM 1021 C C . ILE A 1 122 ? -17.484 12.336 4.359 1 97.94 122 ILE A C 1
ATOM 1023 O O . ILE A 1 122 ? -18.469 11.945 3.727 1 97.94 122 ILE A O 1
ATOM 1027 N N . LEU A 1 123 ? -16.312 11.742 4.238 1 98 123 LEU A N 1
ATOM 1028 C CA . LEU A 1 123 ? -16.094 10.695 3.246 1 98 123 LEU A CA 1
ATOM 1029 C C . LEU A 1 123 ? -16.625 9.359 3.742 1 98 123 LEU A C 1
ATOM 1031 O O . LEU A 1 123 ? -16.75 8.406 2.965 1 98 123 LEU A O 1
ATOM 1035 N N . ASP A 1 124 ? -16.859 9.281 5.047 1 98 124 ASP A N 1
ATOM 1036 C CA . ASP A 1 124 ? -17.438 8.086 5.66 1 98 124 ASP A CA 1
ATOM 1037 C C . ASP A 1 124 ? -16.562 6.867 5.398 1 98 124 ASP A C 1
ATOM 1039 O O . ASP A 1 124 ? -17.062 5.812 4.992 1 98 124 ASP A O 1
ATOM 1043 N N . LEU A 1 125 ? -15.305 6.984 5.598 1 98.44 125 LEU A N 1
ATOM 1044 C CA . LEU A 1 125 ? -14.336 5.922 5.336 1 98.44 125 LEU A CA 1
ATOM 1045 C C . LEU A 1 125 ? -14.297 4.93 6.496 1 98.44 125 LEU A C 1
ATOM 1047 O O . LEU A 1 125 ? -14.703 5.254 7.613 1 98.44 125 LEU A O 1
ATOM 1051 N N . GLU A 1 126 ? -13.789 3.73 6.219 1 98.5 126 GLU A N 1
ATOM 1052 C CA . GLU A 1 126 ? -13.695 2.66 7.207 1 98.5 126 GLU A CA 1
ATOM 1053 C C . GLU A 1 126 ? -12.32 2.643 7.871 1 98.5 126 GLU A C 1
ATOM 1055 O O . GLU A 1 126 ? -12.164 2.119 8.977 1 98.5 126 GLU A O 1
ATOM 1060 N N . ARG A 1 127 ? -11.367 3.189 7.176 1 98.81 127 ARG A N 1
ATOM 1061 C CA . ARG A 1 127 ? -9.984 3.066 7.637 1 98.81 127 ARG A CA 1
ATOM 1062 C C . ARG A 1 127 ? -9.141 4.238 7.148 1 98.81 127 ARG A C 1
ATOM 1064 O O . ARG A 1 127 ? -9.227 4.629 5.984 1 98.81 127 ARG A O 1
ATOM 1071 N N . VAL A 1 128 ? -8.375 4.855 8.055 1 98.94 128 VAL A N 1
ATOM 1072 C CA . VAL A 1 128 ? -7.316 5.797 7.715 1 98.94 128 VAL A CA 1
ATOM 1073 C C . VAL A 1 128 ? -5.969 5.242 8.172 1 98.94 128 VAL A C 1
ATOM 1075 O O . VAL A 1 128 ? -5.836 4.758 9.297 1 98.94 128 VAL A O 1
ATOM 1078 N N . GLU A 1 129 ? -5.008 5.258 7.258 1 98.88 129 GLU A N 1
ATOM 1079 C CA . GLU A 1 129 ? -3.711 4.676 7.586 1 98.88 129 GLU A CA 1
ATOM 1080 C C . GLU A 1 129 ? -2.604 5.727 7.531 1 98.88 129 GLU A C 1
ATOM 1082 O O . GLU A 1 129 ? -2.744 6.75 6.859 1 98.88 129 GLU A O 1
ATOM 1087 N N . PHE A 1 130 ? -1.595 5.477 8.297 1 98.88 130 PHE A N 1
ATOM 1088 C CA . PHE A 1 130 ? -0.371 6.266 8.398 1 98.88 130 PHE A CA 1
ATOM 1089 C C . PHE A 1 130 ? 0.858 5.371 8.289 1 98.88 130 PHE A C 1
ATOM 1091 O O . PHE A 1 130 ? 0.81 4.195 8.664 1 98.88 130 PHE A O 1
ATOM 1098 N N . LYS A 1 131 ? 1.87 5.898 7.773 1 98.56 131 LYS A N 1
ATOM 1099 C CA . LYS A 1 131 ? 3.131 5.164 7.793 1 98.56 131 LYS A CA 1
ATOM 1100 C C . LYS A 1 131 ? 4.316 6.109 7.965 1 98.56 131 LYS A C 1
ATOM 1102 O O . LYS A 1 131 ? 4.246 7.277 7.582 1 98.56 131 LYS A O 1
ATOM 1107 N N . THR A 1 132 ? 5.316 5.66 8.531 1 98.12 132 THR A N 1
ATOM 1108 C CA . THR A 1 132 ? 6.562 6.395 8.711 1 98.12 132 THR A CA 1
ATOM 1109 C C . THR A 1 132 ? 7.734 5.438 8.891 1 98.12 132 THR A C 1
ATOM 1111 O O . THR A 1 132 ? 7.555 4.215 8.867 1 98.12 132 THR A O 1
ATOM 1114 N N . ASP A 1 133 ? 8.922 6.031 8.984 1 97.62 133 ASP A N 1
ATOM 1115 C CA . ASP A 1 133 ? 10.125 5.262 9.266 1 97.62 133 ASP A CA 1
ATOM 1116 C C . ASP A 1 133 ? 10.125 4.75 10.703 1 97.62 133 ASP A C 1
ATOM 1118 O O . ASP A 1 133 ? 9.789 5.492 11.633 1 97.62 133 ASP A O 1
ATOM 1122 N N . VAL A 1 134 ? 10.508 3.502 10.859 1 97.94 134 VAL A N 1
ATOM 1123 C CA . VAL A 1 134 ? 10.562 2.926 12.195 1 97.94 134 VAL A CA 1
ATOM 1124 C C . VAL A 1 134 ? 11.484 3.76 13.078 1 97.94 134 VAL A C 1
ATOM 1126 O O . VAL A 1 134 ? 11.289 3.842 14.297 1 97.94 134 VAL A O 1
ATOM 1129 N N . LEU A 1 135 ? 12.414 4.434 12.531 1 96.81 135 LEU A N 1
ATOM 1130 C CA . LEU A 1 135 ? 13.406 5.215 13.266 1 96.81 135 LEU A CA 1
ATOM 1131 C C . LEU A 1 135 ? 12.883 6.617 13.555 1 96.81 135 LEU A C 1
ATOM 1133 O O . LEU A 1 135 ? 13.5 7.367 14.32 1 96.81 135 LEU A O 1
ATOM 1137 N N . ASN A 1 136 ? 11.773 7.008 12.914 1 96.75 136 ASN A N 1
ATOM 1138 C CA . ASN A 1 136 ? 11.195 8.328 13.125 1 96.75 136 ASN A CA 1
ATOM 1139 C C . ASN A 1 136 ? 10.398 8.391 14.422 1 96.75 136 ASN A C 1
ATOM 1141 O O . ASN A 1 136 ? 9.172 8.523 14.391 1 96.75 136 ASN A O 1
ATOM 1145 N N . ILE A 1 137 ? 11.102 8.453 15.477 1 97.44 137 ILE A N 1
ATOM 1146 C CA . ILE A 1 137 ? 10.516 8.328 16.812 1 97.44 137 ILE A CA 1
ATOM 1147 C C . ILE A 1 137 ? 9.531 9.469 17.062 1 97.44 137 ILE A C 1
ATOM 1149 O O . ILE A 1 137 ? 8.43 9.242 17.562 1 97.44 137 ILE A O 1
ATOM 1153 N N . PRO A 1 138 ? 9.844 10.766 16.656 1 95.12 138 PRO A N 1
ATOM 1154 C CA . PRO A 1 138 ? 8.875 11.844 16.859 1 95.12 138 PRO A CA 1
ATOM 1155 C C . PRO A 1 138 ? 7.551 11.586 16.141 1 95.12 138 PRO A C 1
ATOM 1157 O O . PRO A 1 138 ? 6.477 11.797 16.703 1 95.1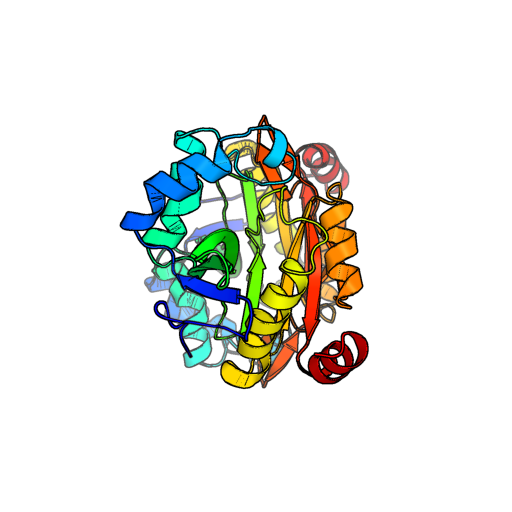2 138 PRO A O 1
ATOM 1160 N N . ALA A 1 139 ? 7.582 11.125 14.922 1 96.88 139 ALA A N 1
ATOM 1161 C CA . ALA A 1 139 ? 6.359 10.828 14.18 1 96.88 139 ALA A CA 1
ATOM 1162 C C . ALA A 1 139 ? 5.586 9.695 14.836 1 96.88 139 ALA A C 1
ATOM 1164 O O . ALA A 1 139 ? 4.355 9.742 14.93 1 96.88 139 ALA A O 1
ATOM 1165 N N . ARG A 1 140 ? 6.297 8.68 15.242 1 98.38 140 ARG A N 1
ATOM 1166 C CA . ARG A 1 140 ? 5.652 7.543 15.898 1 98.38 140 ARG A CA 1
ATOM 1167 C C . ARG A 1 140 ? 4.945 7.984 17.172 1 98.38 140 ARG A C 1
ATOM 1169 O O . ARG A 1 140 ? 3.818 7.562 17.453 1 98.38 140 ARG A O 1
ATOM 1176 N N . LYS A 1 141 ? 5.605 8.805 17.922 1 97.69 141 LYS A N 1
ATOM 1177 C CA . LYS A 1 141 ? 5 9.336 19.141 1 97.69 141 LYS A CA 1
ATOM 1178 C C . LYS A 1 141 ? 3.754 10.164 18.812 1 97.69 141 LYS A C 1
ATOM 1180 O O . LYS A 1 141 ? 2.732 10.039 19.5 1 97.69 141 LYS A O 1
ATOM 1185 N N . ALA A 1 142 ? 3.826 11.008 17.812 1 97.31 142 ALA A N 1
ATOM 1186 C CA . ALA A 1 142 ? 2.691 11.836 17.391 1 97.31 142 ALA A CA 1
ATOM 1187 C C . ALA A 1 142 ? 1.493 10.969 17.016 1 97.31 142 ALA A C 1
ATOM 1189 O O . ALA A 1 142 ? 0.353 11.297 17.359 1 97.31 142 ALA A O 1
ATOM 1190 N N . LEU A 1 143 ? 1.713 9.875 16.344 1 98.5 143 LEU A N 1
ATOM 1191 C CA . LEU A 1 143 ? 0.637 8.992 15.922 1 98.5 143 LEU A CA 1
ATOM 1192 C C . LEU A 1 143 ? 0.029 8.258 17.109 1 98.5 143 LEU A C 1
ATOM 1194 O O . LEU A 1 143 ? -1.191 8.102 17.188 1 98.5 143 LEU A O 1
ATOM 1198 N N . LYS A 1 144 ? 0.868 7.855 17.953 1 98.12 144 LYS A N 1
ATOM 1199 C CA . LYS A 1 144 ? 0.366 7.242 19.172 1 98.12 144 LYS A CA 1
ATOM 1200 C C . LYS A 1 144 ? -0.452 8.234 20 1 98.12 144 LYS A C 1
ATOM 1202 O O . LYS A 1 144 ? -1.475 7.875 20.578 1 98.12 144 LYS A O 1
ATOM 1207 N N . ASN A 1 145 ? 0.03 9.461 20.016 1 97.31 145 ASN A N 1
ATOM 1208 C CA . ASN A 1 145 ? -0.632 10.508 20.781 1 97.31 145 ASN A CA 1
ATOM 1209 C C . ASN A 1 145 ? -2.053 10.758 20.281 1 97.31 145 ASN A C 1
ATOM 1211 O O . ASN A 1 145 ? -2.924 11.156 21.062 1 97.31 145 ASN A O 1
ATOM 1215 N N . ILE A 1 146 ? -2.305 10.5 19.078 1 97.81 146 ILE A N 1
ATOM 1216 C CA . ILE A 1 146 ? -3.668 10.688 18.594 1 97.81 146 ILE A CA 1
ATOM 1217 C C . ILE A 1 146 ? -4.406 9.352 18.609 1 97.81 146 ILE A C 1
ATOM 1219 O O . ILE A 1 146 ? -5.441 9.195 17.953 1 97.81 146 ILE A O 1
ATOM 1223 N N . ASN A 1 147 ? -3.83 8.359 19.188 1 98.5 147 ASN A N 1
ATOM 1224 C CA . ASN A 1 147 ? -4.422 7.051 19.453 1 98.5 147 ASN A CA 1
ATOM 1225 C C . ASN A 1 147 ? -4.531 6.223 18.172 1 98.5 147 ASN A C 1
ATOM 1227 O O . ASN A 1 147 ? -5.461 5.426 18.031 1 98.5 147 ASN A O 1
ATOM 1231 N N . ALA A 1 148 ? -3.693 6.477 17.234 1 98.88 148 ALA A N 1
ATOM 1232 C CA . ALA A 1 148 ? -3.568 5.539 16.125 1 98.88 148 ALA A CA 1
ATOM 1233 C C . ALA A 1 148 ? -2.947 4.223 16.594 1 98.88 148 ALA A C 1
ATOM 1235 O O . ALA A 1 148 ? -2.051 4.215 17.438 1 98.88 148 ALA A O 1
ATOM 1236 N N . ILE A 1 149 ? -3.365 3.145 16.031 1 98.81 149 ILE A N 1
ATOM 1237 C CA . ILE A 1 149 ? -2.922 1.823 16.469 1 98.81 149 ILE A CA 1
ATOM 1238 C C . ILE A 1 149 ? -1.8 1.332 15.555 1 98.81 149 ILE A C 1
ATOM 1240 O O . ILE A 1 149 ? -1.931 1.357 14.328 1 98.81 149 ILE A O 1
ATOM 1244 N N . GLU A 1 150 ? -0.725 0.901 16.156 1 98.75 150 GLU A N 1
ATOM 1245 C CA . GLU A 1 150 ? 0.395 0.317 15.422 1 98.75 150 GLU A CA 1
ATOM 1246 C C . GLU A 1 150 ? 0.022 -1.041 14.836 1 98.75 150 GLU A C 1
ATOM 1248 O O . GLU A 1 150 ? -0.583 -1.872 15.516 1 98.75 150 GLU A O 1
ATOM 1253 N N . GLU A 1 151 ? 0.397 -1.312 13.602 1 98.69 151 GLU A N 1
ATOM 1254 C CA . GLU A 1 151 ? -0.108 -2.527 12.969 1 98.69 151 GLU A CA 1
ATOM 1255 C C . GLU A 1 151 ? 1.037 -3.428 12.508 1 98.69 151 GLU A C 1
ATOM 1257 O O . GLU A 1 151 ? 0.818 -4.59 12.164 1 98.69 151 GLU A O 1
ATOM 1262 N N . GLY A 1 152 ? 2.225 -2.92 12.414 1 98.12 152 GLY A N 1
ATOM 1263 C CA . GLY A 1 152 ? 3.361 -3.738 12.023 1 98.12 152 GLY A CA 1
ATOM 1264 C C . GLY A 1 152 ? 4.391 -2.98 11.211 1 98.12 152 GLY A C 1
ATOM 1265 O O . GLY A 1 152 ? 4.195 -1.805 10.891 1 98.12 152 GLY A O 1
ATOM 1266 N N . VAL A 1 153 ? 5.488 -3.721 10.898 1 98.75 153 VAL A N 1
ATOM 1267 C CA . VAL A 1 153 ? 6.629 -3.125 10.211 1 98.75 153 VAL A CA 1
ATOM 1268 C C . VAL A 1 153 ? 6.895 -3.875 8.906 1 98.75 153 VAL A C 1
ATOM 1270 O O . VAL A 1 153 ? 7.074 -5.094 8.914 1 98.75 153 VAL A O 1
ATOM 1273 N N . LEU A 1 154 ? 6.848 -3.215 7.773 1 98.81 154 LEU A N 1
ATOM 1274 C CA . LEU A 1 154 ? 7.277 -3.758 6.492 1 98.81 154 LEU A CA 1
ATOM 1275 C C . LEU A 1 154 ? 8.766 -3.531 6.277 1 98.81 154 LEU A C 1
ATOM 1277 O O . LEU A 1 154 ? 9.219 -2.391 6.141 1 98.81 154 LEU A O 1
ATOM 1281 N N . ARG A 1 155 ? 9.5 -4.57 6.195 1 98.62 155 ARG A N 1
ATOM 1282 C CA . ARG A 1 155 ? 10.953 -4.523 6.133 1 98.62 155 ARG A CA 1
ATOM 1283 C C . ARG A 1 155 ? 11.43 -4.078 4.758 1 98.62 155 ARG A C 1
ATOM 1285 O O . ARG A 1 155 ? 10.859 -4.477 3.736 1 98.62 155 ARG A O 1
ATOM 1292 N N . SER A 1 156 ? 12.477 -3.189 4.75 1 98.38 156 SER A N 1
ATOM 1293 C CA . SER A 1 156 ? 13.094 -2.73 3.514 1 98.38 156 SER A CA 1
ATOM 1294 C C . SER A 1 156 ? 12.047 -2.252 2.514 1 98.38 156 SER A C 1
ATOM 1296 O O . SER A 1 156 ? 12.109 -2.596 1.33 1 98.38 156 SER A O 1
ATOM 1298 N N . HIS A 1 157 ? 11.148 -1.477 2.93 1 98.31 157 HIS A N 1
ATOM 1299 C CA . HIS A 1 157 ? 9.922 -1.165 2.207 1 98.31 157 HIS A CA 1
ATOM 1300 C C . HIS A 1 157 ? 10.141 -0.024 1.219 1 98.31 157 HIS A C 1
ATOM 1302 O O . HIS A 1 157 ? 9.539 -0.008 0.141 1 98.31 157 HIS A O 1
ATOM 1308 N N . SER A 1 158 ? 10.93 0.88 1.55 1 96 158 SER A N 1
ATOM 1309 C CA . SER A 1 158 ? 11.102 2.061 0.71 1 96 158 SER A CA 1
ATOM 1310 C C . SER A 1 158 ? 12.555 2.518 0.69 1 96 158 SER A C 1
ATOM 1312 O O . SER A 1 158 ? 13.305 2.264 1.636 1 96 158 SER A O 1
ATOM 1314 N N . LEU A 1 159 ? 12.891 3.131 -0.396 1 92.25 159 LEU A N 1
ATOM 1315 C CA . LEU A 1 159 ? 14.195 3.773 -0.506 1 92.25 159 LEU A CA 1
ATOM 1316 C C . LEU A 1 159 ? 14.156 5.184 0.074 1 92.25 159 LEU A C 1
ATOM 1318 O O . LEU A 1 159 ? 13.258 5.965 -0.242 1 92.25 159 LEU A O 1
ATOM 1322 N N . MET A 1 160 ? 15.062 5.418 0.928 1 91.06 160 MET A N 1
ATOM 1323 C CA . MET A 1 160 ? 15.188 6.746 1.525 1 91.06 160 MET A CA 1
ATOM 1324 C C . MET A 1 160 ? 16.25 7.566 0.815 1 91.06 160 MET A C 1
ATOM 1326 O O . MET A 1 160 ? 16.953 7.055 -0.059 1 91.06 160 MET A O 1
ATOM 1330 N N . THR A 1 161 ? 16.188 8.766 1.389 1 81.62 161 THR A N 1
ATOM 1331 C CA . THR A 1 161 ? 17.219 9.664 0.853 1 81.62 161 THR A CA 1
ATOM 1332 C C . THR A 1 161 ? 18.609 9.141 1.182 1 81.62 161 THR A C 1
ATOM 1334 O O . THR A 1 161 ? 18.781 8.383 2.139 1 81.62 161 THR A O 1
ATOM 1337 N N . LYS A 1 162 ? 19.5 9.203 0.286 1 81.31 162 LYS A N 1
ATOM 1338 C CA . LYS A 1 162 ? 20.906 8.859 0.454 1 81.31 162 LYS A CA 1
ATOM 1339 C C . LYS A 1 162 ? 21.125 7.348 0.359 1 81.31 162 LYS A C 1
ATOM 1341 O O . LYS A 1 162 ? 22.062 6.812 0.941 1 81.31 162 LYS A O 1
ATOM 1346 N N . GLY A 1 163 ? 20.078 6.59 0.072 1 85.31 163 GLY A N 1
ATOM 1347 C CA . GLY A 1 163 ? 20.266 5.191 -0.286 1 85.31 163 GLY A CA 1
ATOM 1348 C C . GLY A 1 163 ? 19.859 4.234 0.816 1 85.31 163 GLY A C 1
ATOM 1349 O O . GLY A 1 163 ? 19.859 3.016 0.622 1 85.31 163 GLY A O 1
ATOM 1350 N N . ARG A 1 164 ? 19.516 4.734 1.968 1 91.5 164 ARG A N 1
ATOM 1351 C CA . ARG A 1 164 ? 19.062 3.869 3.055 1 91.5 164 ARG A CA 1
ATOM 1352 C C . ARG A 1 164 ? 17.703 3.252 2.746 1 91.5 164 ARG A C 1
ATOM 1354 O O . ARG A 1 164 ? 16.844 3.904 2.158 1 91.5 164 ARG A O 1
ATOM 1361 N N . ARG A 1 165 ? 17.625 1.982 3.193 1 95.31 165 ARG A N 1
ATOM 1362 C CA . ARG A 1 165 ? 16.312 1.343 3.074 1 95.31 165 ARG A CA 1
ATOM 1363 C C . ARG A 1 165 ? 15.508 1.521 4.352 1 95.31 165 ARG A C 1
ATOM 1365 O O . ARG A 1 165 ? 16.031 1.339 5.457 1 95.31 165 ARG A O 1
ATOM 1372 N N . ARG A 1 166 ? 14.32 1.884 4.176 1 96.88 166 ARG A N 1
ATOM 1373 C CA . ARG A 1 166 ? 13.422 2.152 5.289 1 96.88 166 ARG A CA 1
ATOM 1374 C C . ARG A 1 166 ? 12.602 0.913 5.645 1 96.88 166 ARG A C 1
ATOM 1376 O O . ARG A 1 166 ? 12.031 0.265 4.766 1 96.88 166 ARG A O 1
ATOM 1383 N N . ASP A 1 167 ? 12.688 0.563 6.926 1 98.31 167 ASP A N 1
ATOM 1384 C CA . ASP A 1 167 ? 11.602 -0.226 7.496 1 98.31 167 ASP A CA 1
ATOM 1385 C C . ASP A 1 167 ? 10.406 0.658 7.844 1 98.31 167 ASP A C 1
ATOM 1387 O O . ASP A 1 167 ? 10.523 1.596 8.633 1 98.31 167 ASP A O 1
ATOM 1391 N N . THR A 1 168 ? 9.258 0.377 7.223 1 98.62 168 THR A N 1
ATOM 1392 C CA . THR A 1 168 ? 8.078 1.232 7.348 1 98.62 168 THR A CA 1
ATOM 1393 C C . THR A 1 168 ? 7.129 0.688 8.406 1 98.62 168 THR A C 1
ATOM 1395 O O . THR A 1 168 ? 6.684 -0.459 8.32 1 98.62 168 THR A O 1
ATOM 1398 N N . ILE A 1 169 ? 6.828 1.502 9.375 1 98.75 169 ILE A N 1
ATOM 1399 C CA . ILE A 1 169 ? 5.863 1.125 10.406 1 98.75 169 ILE A CA 1
ATOM 1400 C C . ILE A 1 169 ? 4.5 1.73 10.086 1 98.75 169 ILE A C 1
ATOM 1402 O O . ILE A 1 169 ? 4.406 2.896 9.695 1 98.75 169 ILE A O 1
ATOM 1406 N N . PHE A 1 170 ? 3.467 0.915 10.211 1 98.81 170 PHE A N 1
ATOM 1407 C CA . PHE A 1 170 ? 2.104 1.304 9.859 1 98.81 170 PHE A CA 1
ATOM 1408 C C . PHE A 1 170 ? 1.279 1.568 11.117 1 98.81 170 PHE A C 1
ATOM 1410 O O . PHE A 1 170 ? 1.453 0.894 12.133 1 98.81 170 PHE A O 1
ATOM 1417 N N . TYR A 1 171 ? 0.359 2.537 11.008 1 98.94 171 TYR A N 1
ATOM 1418 C CA . TYR A 1 171 ? -0.686 2.848 11.977 1 98.94 171 TYR A CA 1
ATOM 1419 C C . TYR A 1 171 ? -2.033 3.025 11.289 1 98.94 171 TYR A C 1
ATOM 1421 O O . TYR A 1 171 ? -2.092 3.324 10.094 1 98.94 171 TYR A O 1
ATOM 1429 N N . SER A 1 172 ? -3.084 2.854 12.07 1 98.94 172 SER A N 1
ATOM 1430 C CA . SER A 1 172 ? -4.391 3.148 11.492 1 98.94 172 S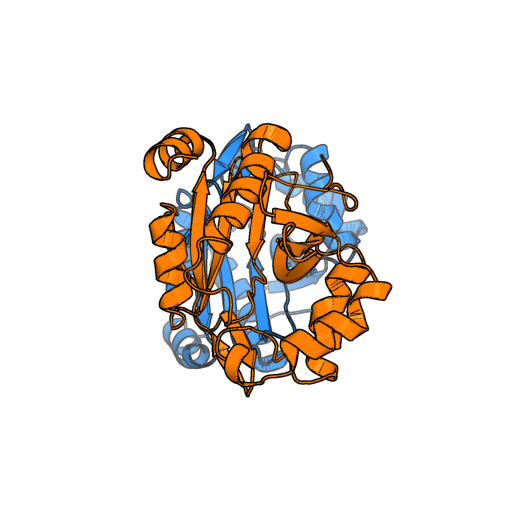ER A CA 1
ATOM 1431 C C . SER A 1 172 ? -5.371 3.621 12.562 1 98.94 172 SER A C 1
ATOM 1433 O O . SER A 1 172 ? -5.125 3.447 13.758 1 98.94 172 SER A O 1
ATOM 1435 N N . ILE A 1 173 ? -6.355 4.289 12.18 1 98.94 173 ILE A N 1
ATOM 1436 C CA . ILE A 1 173 ? -7.594 4.543 12.906 1 98.94 173 ILE A CA 1
ATOM 1437 C C . ILE A 1 173 ? -8.781 4.02 12.102 1 98.94 173 ILE A C 1
ATOM 1439 O O . ILE A 1 173 ? -8.898 4.305 10.906 1 98.94 173 ILE A O 1
ATOM 1443 N N . LEU A 1 174 ? -9.602 3.236 12.781 1 98.88 174 LEU A N 1
ATOM 1444 C CA . LEU A 1 174 ? -10.797 2.703 12.125 1 98.88 174 LEU A CA 1
ATOM 1445 C C . LEU A 1 174 ? -12.016 3.551 12.453 1 98.88 174 LEU A C 1
ATOM 1447 O O . LEU A 1 174 ? -12.031 4.258 13.469 1 98.88 174 LEU A O 1
ATOM 1451 N N . LYS A 1 175 ? -12.961 3.43 11.602 1 98.62 175 LYS A N 1
ATOM 1452 C CA . LYS A 1 175 ? -14.188 4.207 11.734 1 98.62 175 LYS A CA 1
ATOM 1453 C C . LYS A 1 175 ? -14.797 4.039 13.117 1 98.62 175 LYS A C 1
ATOM 1455 O O . LYS A 1 175 ? -15.188 5.02 13.758 1 98.62 175 LYS A O 1
ATOM 1460 N N . ASN A 1 176 ? -14.922 2.826 13.594 1 98.56 176 ASN A N 1
ATOM 1461 C CA . ASN A 1 176 ? -15.555 2.559 14.883 1 98.56 176 ASN A CA 1
ATOM 1462 C C . ASN A 1 176 ? -14.711 3.072 16.047 1 98.56 176 ASN A C 1
ATOM 1464 O O . ASN A 1 176 ? -15.18 3.146 17.172 1 98.56 176 ASN A O 1
ATOM 1468 N N . GLU A 1 177 ? -13.516 3.434 15.805 1 98.88 177 GLU A N 1
ATOM 1469 C CA . GLU A 1 177 ? -12.609 3.959 16.828 1 98.88 177 GLU A CA 1
ATOM 1470 C C . GLU A 1 177 ? -12.648 5.484 16.875 1 98.88 177 GLU A C 1
ATOM 1472 O O . GLU A 1 177 ? -12.172 6.098 17.828 1 98.88 177 GLU A O 1
ATOM 1477 N N . TRP A 1 178 ? -13.234 6.117 15.875 1 98.81 178 TRP A N 1
ATOM 1478 C CA . TRP A 1 178 ? -13.164 7.562 15.688 1 98.81 178 TRP A CA 1
ATOM 1479 C C . TRP A 1 178 ? -13.828 8.297 16.844 1 98.81 178 TRP A C 1
ATOM 1481 O O . TRP A 1 178 ? -13.266 9.258 17.375 1 98.81 178 TRP A O 1
ATOM 1491 N N . PRO A 1 179 ? -14.992 7.844 17.391 1 98.69 179 PRO A N 1
ATOM 1492 C CA . PRO A 1 179 ? -15.562 8.539 18.547 1 98.69 179 PRO A CA 1
ATOM 1493 C C . PRO A 1 179 ? -14.641 8.539 19.766 1 98.69 179 PRO A C 1
ATOM 1495 O O . PRO A 1 179 ? -14.531 9.547 20.469 1 98.69 179 PRO A O 1
ATOM 1498 N N . PHE A 1 180 ? -14.008 7.418 19.953 1 98.81 180 PHE A N 1
ATOM 1499 C CA . PHE A 1 180 ? -13.055 7.324 21.047 1 98.81 180 PHE A CA 1
ATOM 1500 C C . PHE A 1 180 ? -11.883 8.273 20.828 1 98.81 180 PHE A C 1
ATOM 1502 O O . PHE A 1 180 ? -11.469 8.984 21.75 1 98.81 180 PHE A O 1
ATOM 1509 N N . VAL A 1 181 ? -11.32 8.281 19.625 1 98.81 181 VAL A N 1
ATOM 1510 C CA . VAL A 1 181 ? -10.188 9.133 19.266 1 98.81 181 VAL A CA 1
ATOM 1511 C C . VAL A 1 181 ? -10.562 10.602 19.484 1 98.81 181 VAL A C 1
ATOM 1513 O O . VAL A 1 181 ? -9.789 11.359 20.062 1 98.81 181 VAL A O 1
ATOM 1516 N N . LYS A 1 182 ? -11.719 11.016 19.078 1 98.5 182 LYS A N 1
ATOM 1517 C CA . LYS A 1 182 ? -12.18 12.383 19.25 1 98.5 182 LYS A CA 1
ATOM 1518 C C . LYS A 1 182 ? -12.266 12.75 20.734 1 98.5 182 LYS A C 1
ATOM 1520 O O . LYS A 1 182 ? -11.773 13.805 21.141 1 98.5 182 LYS A O 1
ATOM 1525 N N . ARG A 1 183 ? -12.781 11.875 21.438 1 98.44 183 ARG A N 1
ATOM 1526 C CA . ARG A 1 183 ? -12.969 12.117 22.875 1 98.44 183 ARG A CA 1
ATOM 1527 C C . ARG A 1 183 ? -11.633 12.234 23.594 1 98.44 183 ARG A C 1
ATOM 1529 O O . ARG A 1 183 ? -11.398 13.188 24.328 1 98.44 183 ARG A O 1
ATOM 1536 N N . GLU A 1 184 ? -10.734 11.266 23.328 1 98.31 184 GLU A N 1
ATOM 1537 C CA . GLU A 1 184 ? -9.461 11.195 24.047 1 98.31 184 GLU A CA 1
ATOM 1538 C C . GLU A 1 184 ? -8.562 12.375 23.688 1 98.31 184 GLU A C 1
ATOM 1540 O O . GLU A 1 184 ? -7.691 12.758 24.469 1 98.31 184 GLU A O 1
ATOM 1545 N N . ASN A 1 185 ? -8.789 12.969 22.516 1 97.81 185 ASN A N 1
ATOM 1546 C CA . ASN A 1 185 ? -7.949 14.078 22.062 1 97.81 185 ASN A CA 1
ATOM 1547 C C . ASN A 1 185 ? -8.648 15.422 22.266 1 97.81 185 ASN A C 1
ATOM 1549 O O . ASN A 1 185 ? -8.133 16.453 21.859 1 97.81 185 ASN A O 1
ATOM 1553 N N . ASP A 1 186 ? -9.875 15.391 22.75 1 97.31 186 ASP A N 1
ATOM 1554 C CA . ASP A 1 186 ? -10.703 16.578 22.938 1 97.31 186 ASP A CA 1
ATOM 1555 C C . ASP A 1 186 ? -10.977 17.266 21.609 1 97.31 186 ASP A C 1
ATOM 1557 O O . ASP A 1 186 ? -10.789 18.484 21.484 1 97.31 186 ASP A O 1
ATOM 1561 N N . TRP A 1 187 ? -11.203 16.453 20.641 1 96.19 187 TRP A N 1
ATOM 1562 C CA . TRP A 1 187 ? -11.539 16.922 19.312 1 96.19 187 TRP A CA 1
ATOM 1563 C C . TRP A 1 187 ? -13.055 17.047 19.141 1 96.19 187 TRP A C 1
ATOM 1565 O O . TRP A 1 187 ? -13.812 16.281 19.734 1 96.19 187 TRP A O 1
ATOM 1575 N N . MET B 1 1 ? 13.82 -0.108 -13.984 1 71.88 1 MET B N 1
ATOM 1576 C CA . MET B 1 1 ? 13.344 -1.007 -15.031 1 71.88 1 MET B CA 1
ATOM 1577 C C . MET B 1 1 ? 11.844 -1.223 -14.922 1 71.88 1 MET B C 1
ATOM 1579 O O . MET B 1 1 ? 11.297 -1.288 -13.812 1 71.88 1 MET B O 1
ATOM 1583 N N . ASP B 1 2 ? 11.117 -1.167 -16.031 1 86 2 ASP B N 1
ATOM 1584 C CA . ASP B 1 2 ? 9.672 -1.378 -16.109 1 86 2 ASP B CA 1
ATOM 1585 C C . ASP B 1 2 ? 9.344 -2.863 -16.219 1 86 2 ASP B C 1
ATOM 1587 O O . ASP B 1 2 ? 10.188 -3.666 -16.625 1 86 2 ASP B O 1
ATOM 1591 N N . LEU B 1 3 ? 8.219 -3.24 -15.758 1 93.38 3 LEU B N 1
ATOM 1592 C CA . LEU B 1 3 ? 7.758 -4.613 -15.906 1 93.38 3 LEU B CA 1
ATOM 1593 C C . LEU B 1 3 ? 7.547 -4.957 -17.375 1 93.38 3 LEU B C 1
ATOM 1595 O O . LEU B 1 3 ? 7.039 -4.137 -18.141 1 93.38 3 LEU B O 1
ATOM 1599 N N . ASP B 1 4 ? 8.016 -6.137 -17.797 1 95.88 4 ASP B N 1
ATOM 1600 C CA . ASP B 1 4 ? 7.793 -6.645 -19.141 1 95.88 4 ASP B CA 1
ATOM 1601 C C . ASP B 1 4 ? 6.434 -7.336 -19.25 1 95.88 4 ASP B C 1
ATOM 1603 O O . ASP B 1 4 ? 6.277 -8.477 -18.797 1 95.88 4 ASP B O 1
ATOM 1607 N N . PHE B 1 5 ? 5.508 -6.707 -19.859 1 96.56 5 PHE B N 1
ATOM 1608 C CA . PHE B 1 5 ? 4.148 -7.23 -19.938 1 96.56 5 PHE B CA 1
ATOM 1609 C C . PHE B 1 5 ? 4.047 -8.336 -20.984 1 96.56 5 PHE B C 1
ATOM 1611 O O . PHE B 1 5 ? 2.961 -8.859 -21.234 1 96.56 5 PHE B O 1
ATOM 1618 N N . ASN B 1 6 ? 5.172 -8.789 -21.562 1 97.06 6 ASN B N 1
ATOM 1619 C CA . ASN B 1 6 ? 5.25 -9.969 -22.422 1 97.06 6 ASN B CA 1
ATOM 1620 C C . ASN B 1 6 ? 6.078 -11.078 -21.797 1 97.06 6 ASN B C 1
ATOM 1622 O O . ASN B 1 6 ? 6.516 -12 -22.484 1 97.06 6 ASN B O 1
ATOM 1626 N N . LEU B 1 7 ? 6.234 -10.961 -20.609 1 98.5 7 LEU B N 1
ATOM 1627 C CA . LEU B 1 7 ? 7.086 -11.867 -19.844 1 98.5 7 LEU B CA 1
ATOM 1628 C C . LEU B 1 7 ? 6.559 -13.297 -19.922 1 98.5 7 LEU B C 1
ATOM 1630 O O . LEU B 1 7 ? 5.355 -13.531 -19.766 1 98.5 7 LEU B O 1
ATOM 1634 N N . VAL B 1 8 ? 7.461 -14.211 -20.188 1 98.75 8 VAL B N 1
ATOM 1635 C CA . VAL B 1 8 ? 7.164 -15.633 -20.109 1 98.75 8 VAL B CA 1
ATOM 1636 C C . VAL B 1 8 ? 8.148 -16.328 -19.172 1 98.75 8 VAL B C 1
ATOM 1638 O O . VAL B 1 8 ? 9.367 -16.125 -19.281 1 98.75 8 VAL B O 1
ATOM 1641 N N . LEU B 1 9 ? 7.641 -17 -18.188 1 98.88 9 LEU B N 1
ATOM 1642 C CA . LEU B 1 9 ? 8.43 -17.828 -17.281 1 98.88 9 LEU B CA 1
ATOM 1643 C C . LEU B 1 9 ? 8.039 -19.297 -17.391 1 98.88 9 LEU B C 1
ATOM 1645 O O . LEU B 1 9 ? 6.859 -19.609 -17.516 1 98.88 9 LEU B O 1
ATOM 1649 N N . GLU B 1 10 ? 9.016 -20.172 -17.359 1 98.69 10 GLU B N 1
ATOM 1650 C CA . GLU B 1 10 ? 8.625 -21.578 -17.469 1 98.69 10 GLU B CA 1
ATOM 1651 C C . GLU B 1 10 ? 9.703 -22.5 -16.906 1 98.69 10 GLU B C 1
ATOM 1653 O O . GLU B 1 10 ? 10.852 -22.094 -16.75 1 98.69 10 GLU B O 1
ATOM 1658 N N . ASP B 1 11 ? 9.359 -23.641 -16.453 1 98.25 11 ASP B N 1
ATOM 1659 C CA . ASP B 1 11 ? 10.227 -24.781 -16.203 1 98.25 11 ASP B CA 1
ATOM 1660 C C . ASP B 1 11 ? 9.75 -26 -16.984 1 98.25 11 ASP B C 1
ATOM 1662 O O . ASP B 1 11 ? 9.148 -25.875 -18.047 1 98.25 11 ASP B O 1
ATOM 1666 N N . ASP B 1 12 ? 10.062 -27.203 -16.531 1 97.25 12 ASP B N 1
ATOM 1667 C CA . ASP B 1 12 ? 9.773 -28.406 -17.312 1 97.25 12 ASP B CA 1
ATOM 1668 C C . ASP B 1 12 ? 8.281 -28.734 -17.266 1 97.25 12 ASP B C 1
ATOM 1670 O O . ASP B 1 12 ? 7.758 -29.391 -18.156 1 97.25 12 ASP B O 1
ATOM 1674 N N . LEU B 1 13 ? 7.559 -28.203 -16.281 1 97.5 13 LEU B N 1
ATOM 1675 C CA . LEU B 1 13 ? 6.195 -28.688 -16.062 1 97.5 13 LEU B CA 1
ATOM 1676 C C . LEU B 1 13 ? 5.188 -27.562 -16.234 1 97.5 13 LEU B C 1
ATOM 1678 O O . LEU B 1 13 ? 4.027 -27.797 -16.578 1 97.5 13 LEU B O 1
ATOM 1682 N N . VAL B 1 14 ? 5.645 -26.312 -16 1 98.5 14 VAL B N 1
ATOM 1683 C CA . VAL B 1 14 ? 4.641 -25.25 -16.031 1 98.5 14 VAL B CA 1
ATOM 1684 C C . VAL B 1 14 ? 5.137 -24.094 -16.891 1 98.5 14 VAL B C 1
ATOM 1686 O O . VAL B 1 14 ? 6.344 -23.938 -17.094 1 98.5 14 VAL B O 1
ATOM 1689 N N . LEU B 1 15 ? 4.176 -23.359 -17.391 1 98.75 15 LEU B N 1
ATOM 1690 C CA . LEU B 1 15 ? 4.363 -22.141 -18.156 1 98.75 15 LEU B CA 1
ATOM 1691 C C . LEU B 1 15 ? 3.527 -21 -17.562 1 98.75 15 LEU B C 1
ATOM 1693 O O . LEU B 1 15 ? 2.359 -21.203 -17.234 1 98.75 15 LEU B O 1
ATOM 1697 N N . LEU B 1 16 ? 4.188 -19.891 -17.312 1 98.88 16 LEU B N 1
ATOM 1698 C CA . LEU B 1 16 ? 3.502 -18.672 -16.938 1 98.88 16 LEU B CA 1
ATOM 1699 C C . LEU B 1 16 ? 3.568 -17.641 -18.062 1 98.88 16 LEU B C 1
ATOM 1701 O O . LEU B 1 16 ? 4.656 -17.312 -18.547 1 98.88 16 LEU B O 1
ATOM 1705 N N . ARG B 1 17 ? 2.477 -17.141 -18.516 1 98.75 17 ARG B N 1
ATOM 1706 C CA . ARG B 1 17 ? 2.418 -16.094 -19.531 1 98.75 17 ARG B CA 1
ATOM 1707 C C . ARG B 1 17 ? 1.291 -15.109 -19.25 1 98.75 17 ARG B C 1
ATOM 1709 O O . ARG B 1 17 ? 0.332 -15.445 -18.547 1 98.75 17 ARG B O 1
ATOM 1716 N N . PRO B 1 18 ? 1.381 -13.906 -19.766 1 98.69 18 PRO B N 1
ATOM 1717 C CA . PRO B 1 18 ? 0.343 -12.906 -19.516 1 98.69 18 PRO B CA 1
ATOM 1718 C C . PRO B 1 18 ? -1.025 -13.328 -20.047 1 98.69 18 PRO B C 1
ATOM 1720 O O . PRO B 1 18 ? -1.109 -14.008 -21.062 1 98.69 18 PRO B O 1
ATOM 1723 N N . VAL B 1 19 ? -2.035 -12.891 -19.359 1 98.06 19 VAL B N 1
ATOM 1724 C CA . VAL B 1 19 ? -3.41 -13.094 -19.812 1 98.06 19 VAL B CA 1
ATOM 1725 C C . VAL B 1 19 ? -3.654 -12.32 -21.094 1 98.06 19 VAL B C 1
ATOM 1727 O O . VAL B 1 19 ? -3.189 -11.188 -21.25 1 98.06 19 VAL B O 1
ATOM 1730 N N . GLU B 1 20 ? -4.336 -12.938 -21.969 1 95.88 20 GLU B N 1
ATOM 1731 C CA . GLU B 1 20 ? -4.824 -12.297 -23.172 1 95.88 20 GLU B CA 1
ATOM 1732 C C . GLU B 1 20 ? -6.352 -12.32 -23.234 1 95.88 20 GLU B C 1
ATOM 1734 O O . GLU B 1 20 ? -6.992 -13.125 -22.562 1 95.88 20 GLU B O 1
ATOM 1739 N N . GLU B 1 21 ? -6.879 -11.422 -24.047 1 96.06 21 GLU B N 1
ATOM 1740 C CA . GLU B 1 21 ? -8.328 -11.352 -24.172 1 96.06 21 GLU B CA 1
ATOM 1741 C C . GLU B 1 21 ? -8.906 -12.695 -24.625 1 96.06 21 GLU B C 1
ATOM 1743 O O . GLU B 1 21 ? -10.008 -13.07 -24.203 1 96.06 21 GLU B O 1
ATOM 1748 N N . SER B 1 22 ? -8.172 -13.359 -25.406 1 96.69 22 SER B N 1
ATOM 1749 C CA . SER B 1 22 ? -8.641 -14.633 -25.953 1 96.69 22 SER B CA 1
ATOM 1750 C C . SER B 1 22 ? -8.734 -15.695 -24.859 1 96.69 22 SER B C 1
ATOM 1752 O O . SER B 1 22 ? -9.352 -16.75 -25.062 1 96.69 22 SER B O 1
ATOM 1754 N N . ASP B 1 23 ? -8.172 -15.484 -23.688 1 97.31 23 ASP B N 1
ATOM 1755 C CA . ASP B 1 23 ? -8.18 -16.438 -22.594 1 97.31 23 ASP B CA 1
ATOM 1756 C C . ASP B 1 23 ? -9.453 -16.312 -21.75 1 97.31 23 ASP B C 1
ATOM 1758 O O . ASP B 1 23 ? -9.773 -17.188 -20.953 1 97.31 23 ASP B O 1
ATOM 1762 N N . ILE B 1 24 ? -10.172 -15.234 -21.891 1 96.69 24 ILE B N 1
ATOM 1763 C CA . ILE B 1 24 ? -11.211 -14.789 -20.969 1 96.69 24 ILE B CA 1
ATOM 1764 C C . ILE B 1 24 ? -12.305 -15.852 -20.875 1 96.69 24 ILE B C 1
ATOM 1766 O O . ILE B 1 24 ? -12.719 -16.234 -19.781 1 96.69 24 ILE B O 1
ATOM 1770 N N . PRO B 1 25 ? -12.789 -16.422 -22.031 1 96.25 25 PRO B N 1
ATOM 1771 C CA . PRO B 1 25 ? -13.828 -17.453 -21.922 1 96.25 25 PRO B CA 1
ATOM 1772 C C . PRO B 1 25 ? -13.383 -18.656 -21.078 1 96.25 25 PRO B C 1
ATOM 1774 O O . PRO B 1 25 ? -14.148 -19.156 -20.266 1 96.25 25 PRO B O 1
ATOM 1777 N N . LYS B 1 26 ? -12.203 -19.094 -21.25 1 96.75 26 LYS B N 1
ATOM 1778 C CA . LYS B 1 26 ? -11.695 -20.234 -20.5 1 96.75 26 LYS B CA 1
ATOM 1779 C C . LYS B 1 26 ? -11.539 -19.906 -19.016 1 96.75 26 LYS B C 1
ATOM 1781 O O . LYS B 1 26 ? -11.844 -20.719 -18.156 1 96.75 26 LYS B O 1
ATOM 1786 N N . ILE B 1 27 ? -11.055 -18.719 -18.703 1 97.44 27 ILE B N 1
ATOM 1787 C CA . ILE B 1 27 ? -10.898 -18.312 -17.312 1 97.44 27 ILE B CA 1
ATOM 1788 C C . ILE B 1 27 ? -12.258 -18.25 -16.641 1 97.44 27 ILE B C 1
ATOM 1790 O O . ILE B 1 27 ? -12.406 -18.703 -15.5 1 97.44 27 ILE B O 1
ATOM 1794 N N . LEU B 1 28 ? -13.234 -17.75 -17.375 1 96.44 28 LEU B N 1
ATOM 1795 C CA . LEU B 1 28 ? -14.586 -17.672 -16.844 1 96.44 28 LEU B CA 1
ATOM 1796 C C . LEU B 1 28 ? -15.109 -19.047 -16.469 1 96.44 28 LEU B C 1
ATOM 1798 O O . LEU B 1 28 ? -15.75 -19.219 -15.43 1 96.44 28 LEU B O 1
ATOM 1802 N N . GLU B 1 29 ? -14.773 -19.984 -17.297 1 95.56 29 GLU B N 1
ATOM 1803 C CA . GLU B 1 29 ? -15.172 -21.359 -17.031 1 95.56 29 GLU B CA 1
ATOM 1804 C C . GLU B 1 29 ? -14.492 -21.891 -15.781 1 95.56 29 GLU B C 1
ATOM 1806 O O . GLU B 1 29 ? -15.141 -22.516 -14.938 1 95.56 29 GLU B O 1
ATOM 1811 N N . LEU B 1 30 ? -13.289 -21.625 -15.625 1 95.56 30 LEU B N 1
ATOM 1812 C CA . LEU B 1 30 ? -12.477 -22.156 -14.531 1 95.56 30 LEU B CA 1
ATOM 1813 C C . LEU B 1 30 ? -12.852 -21.516 -13.203 1 95.56 30 LEU B C 1
ATOM 1815 O O . LEU B 1 30 ? -12.656 -22.109 -12.141 1 95.56 30 LEU B O 1
ATOM 1819 N N . THR B 1 31 ? -13.398 -20.297 -13.25 1 96 31 THR B N 1
ATOM 1820 C CA . THR B 1 31 ? -13.625 -19.531 -12.031 1 96 31 THR B CA 1
ATOM 1821 C C . THR B 1 31 ? -15.109 -19.5 -11.672 1 96 31 THR B C 1
ATOM 1823 O O . THR B 1 31 ? -15.539 -18.703 -10.844 1 96 31 THR B O 1
ATOM 1826 N N . ALA B 1 32 ? -15.836 -20.344 -12.164 1 94.31 32 ALA B N 1
ATOM 1827 C CA . ALA B 1 32 ? -17.297 -20.281 -12.102 1 94.31 32 ALA B CA 1
ATOM 1828 C C . ALA B 1 32 ? -17.797 -20.75 -10.742 1 94.31 32 ALA B C 1
ATOM 1830 O O . ALA B 1 32 ? -18.969 -20.531 -10.398 1 94.31 32 ALA B O 1
ATOM 1831 N N . SER B 1 33 ? -17.016 -21.391 -9.953 1 92.44 33 SER B N 1
ATOM 1832 C CA . SER B 1 33 ? -17.453 -21.906 -8.656 1 92.44 33 SER B CA 1
ATOM 1833 C C . SER B 1 33 ? -17.312 -20.844 -7.566 1 92.44 33 SER B C 1
ATOM 1835 O O . SER B 1 33 ? -16.203 -20.469 -7.195 1 92.44 33 SER B O 1
ATOM 1837 N N . PRO B 1 34 ? -18.328 -20.484 -6.965 1 91 34 PRO B N 1
ATOM 1838 C CA . PRO B 1 34 ? -18.297 -19.406 -5.965 1 91 34 PRO B CA 1
ATOM 1839 C C . PRO B 1 34 ? -17.484 -19.781 -4.73 1 91 34 PRO B C 1
ATOM 1841 O O . PRO B 1 34 ? -16.906 -18.906 -4.086 1 91 34 PRO B O 1
ATOM 1844 N N . GLU B 1 35 ? -17.391 -21 -4.398 1 88.19 35 GLU B N 1
ATOM 1845 C CA . GLU B 1 35 ? -16.734 -21.453 -3.172 1 88.19 35 GLU B CA 1
ATOM 1846 C C . GLU B 1 35 ? -15.242 -21.188 -3.207 1 88.19 35 GLU B C 1
ATOM 1848 O O . GLU B 1 35 ? -14.594 -21.109 -2.16 1 88.19 35 GLU B O 1
ATOM 1853 N N . LEU B 1 36 ? -14.719 -20.953 -4.375 1 88.06 36 LEU B N 1
ATOM 1854 C CA . LEU B 1 36 ? -13.281 -20.766 -4.559 1 88.06 36 LEU B CA 1
ATOM 1855 C C . LEU B 1 36 ? -12.867 -19.359 -4.133 1 88.06 36 LEU B C 1
ATOM 1857 O O . LEU B 1 36 ? -11.672 -19.094 -3.951 1 88.06 36 LEU B O 1
ATOM 1861 N N . TRP B 1 37 ? -13.836 -18.516 -3.834 1 93.5 37 TRP B N 1
ATOM 1862 C CA . TRP B 1 37 ? -13.484 -17.094 -3.756 1 93.5 37 TRP B CA 1
ATOM 1863 C C . TRP B 1 37 ? -13.727 -16.547 -2.352 1 93.5 37 TRP B C 1
ATOM 1865 O O . TRP B 1 37 ? -13.836 -15.336 -2.158 1 93.5 37 TRP B O 1
ATOM 1875 N N . LYS B 1 38 ? -13.75 -17.453 -1.393 1 90.62 38 LYS B N 1
ATOM 1876 C CA . LYS B 1 38 ? -14.023 -17.094 -0.003 1 90.62 38 LYS B CA 1
ATOM 1877 C C . LYS B 1 38 ? -12.984 -16.109 0.521 1 90.62 38 LYS B C 1
ATOM 1879 O O . LYS B 1 38 ? -13.328 -15.18 1.26 1 90.62 38 LYS B O 1
ATOM 1884 N N . TYR B 1 39 ? -11.773 -16.25 0.143 1 92.38 39 TYR B N 1
ATOM 1885 C CA . TYR B 1 39 ? -10.711 -15.422 0.685 1 92.38 39 TYR B CA 1
ATOM 1886 C C . TYR B 1 39 ? -10.102 -14.539 -0.4 1 92.38 39 TYR B C 1
ATOM 1888 O O . TYR B 1 39 ? -9 -14.008 -0.233 1 92.38 39 TYR B O 1
ATOM 1896 N N . PHE B 1 40 ? -10.75 -14.5 -1.518 1 93.69 40 PHE B N 1
ATOM 1897 C CA . PHE B 1 40 ? -10.344 -13.641 -2.627 1 93.69 40 PHE B CA 1
ATOM 1898 C C . PHE B 1 40 ? -11.133 -12.336 -2.619 1 93.69 40 PHE B C 1
ATOM 1900 O O . PHE B 1 40 ? -12.32 -12.32 -2.266 1 93.69 40 PHE B O 1
ATOM 1907 N N . THR B 1 41 ? -10.57 -11.273 -2.979 1 92.69 41 THR B N 1
ATOM 1908 C CA . THR B 1 41 ? -11.203 -9.969 -2.846 1 92.69 41 THR B CA 1
ATOM 1909 C C . THR B 1 41 ? -12.344 -9.805 -3.848 1 92.69 41 THR B C 1
ATOM 1911 O O . THR B 1 41 ? -13.188 -8.93 -3.697 1 92.69 41 THR B O 1
ATOM 1914 N N . TYR B 1 42 ? -12.328 -10.594 -4.879 1 94.19 42 TYR B N 1
ATOM 1915 C CA . TYR B 1 42 ? -13.391 -10.633 -5.875 1 94.19 42 TYR B CA 1
ATOM 1916 C C . TYR B 1 42 ? -14.016 -12.023 -5.957 1 94.19 42 TYR B C 1
ATOM 1918 O O . TYR B 1 42 ? -13.312 -13.031 -5.84 1 94.19 42 TYR B O 1
ATOM 1926 N N . ASP B 1 43 ? -15.281 -12.023 -6.102 1 95.56 43 ASP B N 1
ATOM 1927 C CA . ASP B 1 43 ? -15.953 -13.266 -6.469 1 95.56 43 ASP B CA 1
ATOM 1928 C C . ASP B 1 43 ? -15.945 -13.469 -7.98 1 95.56 43 ASP B C 1
ATOM 1930 O O . ASP B 1 43 ? -16.812 -12.953 -8.688 1 95.56 43 ASP B O 1
ATOM 1934 N N . LEU B 1 44 ? -15.07 -14.273 -8.484 1 96.12 44 LEU B N 1
ATOM 1935 C CA . LEU B 1 44 ? -14.836 -14.383 -9.922 1 96.12 44 LEU B CA 1
ATOM 1936 C C . LEU B 1 44 ? -15.938 -15.203 -10.586 1 96.12 44 LEU B C 1
ATOM 1938 O O . LEU B 1 44 ? -16 -15.266 -11.82 1 96.12 44 LEU B O 1
ATOM 1942 N N . SER B 1 45 ? -16.766 -15.812 -9.805 1 95.88 45 SER B N 1
ATOM 1943 C CA . SER B 1 45 ? -17.922 -16.484 -10.375 1 95.88 45 SER B CA 1
ATOM 1944 C C . SER B 1 45 ? -19.016 -15.484 -10.773 1 95.88 45 SER B C 1
ATOM 1946 O O . SER B 1 45 ? -19.938 -15.828 -11.5 1 95.88 45 SER B O 1
ATOM 1948 N N . ASN B 1 46 ? -18.875 -14.305 -10.258 1 95.06 46 ASN B N 1
ATOM 1949 C CA . ASN B 1 46 ? -19.734 -13.195 -10.633 1 95.06 46 ASN B CA 1
ATOM 1950 C C . ASN B 1 46 ? -19.156 -12.406 -11.805 1 95.06 46 ASN B C 1
ATOM 1952 O O . ASN B 1 46 ? -18.047 -11.883 -11.711 1 95.06 46 ASN B O 1
ATOM 1956 N N . PRO B 1 47 ? -19.922 -12.234 -12.859 1 94.06 47 PRO B N 1
ATOM 1957 C CA . PRO B 1 47 ? -19.406 -11.594 -14.062 1 94.06 47 PRO B CA 1
ATOM 1958 C C . PRO B 1 47 ? -18.906 -10.172 -13.805 1 94.06 47 PRO B C 1
ATOM 1960 O O . PRO B 1 47 ? -17.891 -9.758 -14.359 1 94.06 47 PRO B O 1
ATOM 1963 N N . GLU B 1 48 ? -19.609 -9.453 -13.047 1 94.12 48 GLU B N 1
ATOM 1964 C CA . GLU B 1 48 ? -19.188 -8.086 -12.758 1 94.12 48 GLU B CA 1
ATOM 1965 C C . GLU B 1 48 ? -17.875 -8.055 -11.977 1 94.12 48 GLU B C 1
ATOM 1967 O O . GLU B 1 48 ? -16.984 -7.27 -12.297 1 94.12 48 GLU B O 1
ATOM 1972 N N . ASP B 1 49 ? -17.812 -8.906 -11 1 95 49 ASP B N 1
ATOM 1973 C CA . ASP B 1 49 ? -16.594 -9.016 -10.219 1 95 49 ASP B CA 1
ATOM 1974 C C . ASP B 1 49 ? -15.422 -9.484 -11.094 1 95 49 ASP B C 1
ATOM 1976 O O . ASP B 1 49 ? -14.305 -8.992 -10.961 1 95 49 ASP B O 1
ATOM 1980 N N . PHE B 1 50 ? -15.734 -10.414 -11.914 1 96.88 50 PHE B N 1
ATOM 1981 C CA . PHE B 1 50 ? -14.703 -10.906 -12.828 1 96.88 50 PHE B CA 1
ATOM 1982 C C . PHE B 1 50 ? -14.172 -9.781 -13.703 1 96.88 50 PHE B C 1
ATOM 1984 O O . PHE B 1 50 ? -12.961 -9.633 -13.867 1 96.88 50 PHE B O 1
ATOM 1991 N N . HIS B 1 51 ? -15.031 -9.008 -14.203 1 95.44 51 HIS B N 1
ATOM 1992 C CA . HIS B 1 51 ? -14.648 -7.887 -15.047 1 95.44 51 HIS B CA 1
ATOM 1993 C C . HIS B 1 51 ? -13.75 -6.91 -14.297 1 95.44 51 HIS B C 1
ATOM 1995 O O . HIS B 1 51 ? -12.719 -6.473 -14.828 1 95.44 51 HIS B O 1
ATOM 2001 N N . ASP B 1 52 ? -14.117 -6.605 -13.133 1 94.5 52 ASP B N 1
ATOM 2002 C CA . ASP B 1 52 ? -13.336 -5.676 -12.328 1 94.5 52 ASP B CA 1
ATOM 2003 C C . ASP B 1 52 ? -11.953 -6.242 -12.023 1 94.5 52 ASP B C 1
ATOM 2005 O O . ASP B 1 52 ? -10.961 -5.504 -12 1 94.5 52 ASP B O 1
ATOM 2009 N N . TRP B 1 53 ? -11.938 -7.52 -11.82 1 96.06 53 TRP B N 1
ATOM 2010 C CA . TRP B 1 53 ? -10.688 -8.188 -11.453 1 96.06 53 TRP B CA 1
ATOM 2011 C C . TRP B 1 53 ? -9.734 -8.242 -12.641 1 96.06 53 TRP B C 1
ATOM 2013 O O . TRP B 1 53 ? -8.523 -8.047 -12.484 1 96.06 53 TRP B O 1
ATOM 2023 N N . ILE B 1 54 ? -10.234 -8.438 -13.82 1 97.25 54 ILE B N 1
ATOM 2024 C CA . ILE B 1 54 ? -9.383 -8.703 -14.977 1 97.25 54 ILE B CA 1
ATOM 2025 C C . ILE B 1 54 ? -8.953 -7.379 -15.617 1 97.25 54 ILE B C 1
ATOM 2027 O O . ILE B 1 54 ? -7.965 -7.332 -16.359 1 97.25 54 ILE B O 1
ATOM 2031 N N . GLN B 1 55 ? -9.609 -6.324 -15.391 1 96.12 55 GLN B N 1
ATOM 2032 C CA . GLN B 1 55 ? -9.406 -5.051 -16.078 1 96.12 55 GLN B CA 1
ATOM 2033 C C . GLN B 1 55 ? -7.988 -4.531 -15.867 1 96.12 55 GLN B C 1
ATOM 2035 O O . GLN B 1 55 ? -7.332 -4.105 -16.812 1 96.12 55 GLN B O 1
ATOM 2040 N N . PRO B 1 56 ? -7.504 -4.582 -14.641 1 96.25 56 PRO B N 1
ATOM 2041 C CA . PRO B 1 56 ? -6.125 -4.117 -14.453 1 96.25 56 PRO B CA 1
ATOM 2042 C C . PRO B 1 56 ? -5.117 -4.914 -15.273 1 96.25 56 PRO B C 1
ATOM 2044 O O . PRO B 1 56 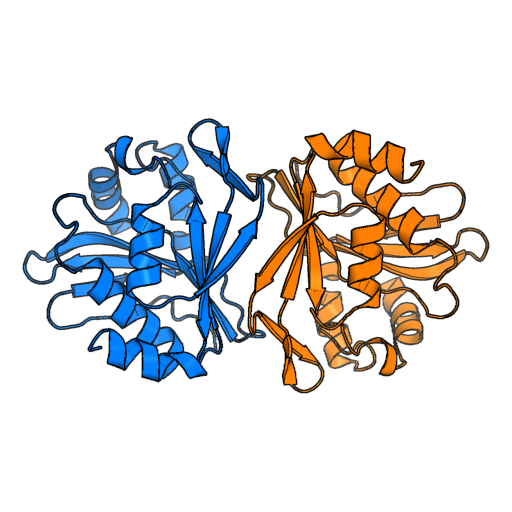? -4.074 -4.383 -15.664 1 96.25 56 PRO B O 1
ATOM 2047 N N . ALA B 1 57 ? -5.391 -6.168 -15.484 1 96.69 57 ALA B N 1
ATOM 2048 C CA . ALA B 1 57 ? -4.52 -6.992 -16.328 1 96.69 57 ALA B CA 1
ATOM 2049 C C . ALA B 1 57 ? -4.566 -6.531 -17.781 1 96.69 57 ALA B C 1
ATOM 2051 O O . ALA B 1 57 ? -3.521 -6.359 -18.422 1 96.69 57 ALA B O 1
ATOM 2052 N N . ILE B 1 58 ? -5.742 -6.25 -18.25 1 95.19 58 ILE B N 1
ATOM 2053 C CA . ILE B 1 58 ? -5.961 -5.859 -19.641 1 95.19 58 ILE B CA 1
ATOM 2054 C C . ILE B 1 58 ? -5.379 -4.469 -19.875 1 95.19 58 ILE B C 1
ATOM 2056 O O . ILE B 1 58 ? -4.824 -4.203 -20.953 1 95.19 58 ILE B O 1
ATOM 2060 N N . ASN B 1 59 ? -5.445 -3.625 -18.906 1 94.56 59 ASN B N 1
ATOM 2061 C CA . ASN B 1 59 ? -4.961 -2.254 -19.031 1 94.56 59 ASN B CA 1
ATOM 2062 C C . ASN B 1 59 ? -3.488 -2.141 -18.641 1 94.56 59 ASN B C 1
ATOM 2064 O O . ASN B 1 59 ? -2.961 -1.035 -18.516 1 94.56 59 ASN B O 1
ATOM 2068 N N . LYS B 1 60 ? -2.848 -3.24 -18.375 1 94.5 60 LYS B N 1
ATOM 2069 C CA . LYS B 1 60 ? -1.42 -3.332 -18.078 1 94.5 60 LYS B CA 1
ATOM 2070 C C . LYS B 1 60 ? -1.068 -2.584 -16.797 1 94.5 60 LYS B C 1
ATOM 2072 O O . LYS B 1 60 ? -0.027 -1.928 -16.719 1 94.5 60 LYS B O 1
ATOM 2077 N N . GLN B 1 61 ? -1.973 -2.564 -15.875 1 94.75 61 GLN B N 1
ATOM 2078 C CA . GLN B 1 61 ? -1.727 -2.023 -14.547 1 94.75 61 GLN B CA 1
ATOM 2079 C C . GLN B 1 61 ? -1.226 -3.109 -13.594 1 94.75 61 GLN B C 1
ATOM 2081 O O . GLN B 1 61 ? -0.677 -2.807 -12.531 1 94.75 61 GLN B O 1
ATOM 2086 N N . ARG B 1 62 ? -1.495 -4.297 -13.977 1 97.44 62 ARG B N 1
ATOM 2087 C CA . ARG B 1 62 ? -1.062 -5.512 -13.297 1 97.44 62 ARG B CA 1
ATOM 2088 C C . ARG B 1 62 ? -0.602 -6.57 -14.289 1 97.44 62 ARG B C 1
ATOM 2090 O O . ARG B 1 62 ? -1.238 -6.77 -15.328 1 97.44 62 ARG B O 1
ATOM 2097 N N . LEU B 1 63 ? 0.558 -7.133 -14.07 1 98.5 63 LEU B N 1
ATOM 2098 C CA . LEU B 1 63 ? 0.981 -8.242 -14.914 1 98.5 63 LEU B CA 1
ATOM 2099 C C . LEU B 1 63 ? 0.399 -9.562 -14.414 1 98.5 63 LEU B C 1
ATOM 2101 O O . LEU B 1 63 ? 1.022 -10.25 -13.602 1 98.5 63 LEU B O 1
ATOM 2105 N N . GLN B 1 64 ? -0.778 -9.812 -14.93 1 98.69 64 GLN B N 1
ATOM 2106 C CA . GLN B 1 64 ? -1.476 -11.047 -14.578 1 98.69 64 GLN B CA 1
ATOM 2107 C C . GLN B 1 64 ? -1.005 -12.211 -15.438 1 98.69 64 GLN B C 1
ATOM 2109 O O . GLN B 1 64 ? -1.077 -12.148 -16.672 1 98.69 64 GLN B O 1
ATOM 2114 N N . LEU B 1 65 ? -0.525 -13.242 -14.781 1 98.88 65 LEU B N 1
ATOM 2115 C CA . LEU B 1 65 ? 0.015 -14.406 -15.477 1 98.88 65 LEU B CA 1
ATOM 2116 C C . LEU B 1 65 ? -0.915 -15.609 -15.336 1 98.88 65 LEU B C 1
ATOM 2118 O O . LEU B 1 65 ? -1.476 -15.836 -14.258 1 98.88 65 LEU B O 1
ATOM 2122 N N . LEU B 1 66 ? -1.067 -16.312 -16.391 1 98.81 66 LEU B N 1
ATOM 2123 C CA . LEU B 1 66 ? -1.731 -17.609 -16.344 1 98.81 66 LEU B CA 1
ATOM 2124 C C . LEU B 1 66 ? -0.732 -18.719 -16.016 1 98.81 66 LEU B C 1
ATOM 2126 O O . LEU B 1 66 ? 0.395 -18.703 -16.516 1 98.81 66 LEU B O 1
ATOM 2130 N N . LEU B 1 67 ? -1.166 -19.562 -15.188 1 98.81 67 LEU B N 1
ATOM 2131 C CA . LEU B 1 67 ? -0.431 -20.797 -14.898 1 98.81 67 LEU B CA 1
ATOM 2132 C C . LEU B 1 67 ? -0.925 -21.938 -15.781 1 98.81 67 LEU B C 1
ATOM 2134 O O . LEU B 1 67 ? -2.076 -22.359 -15.664 1 98.81 67 LEU B O 1
ATOM 2138 N N . ILE B 1 68 ? -0.07 -22.453 -16.625 1 98.69 68 ILE B N 1
ATOM 2139 C CA . ILE B 1 68 ? -0.427 -23.5 -17.594 1 98.69 68 ILE B CA 1
ATOM 2140 C C . ILE B 1 68 ? 0.368 -24.766 -17.297 1 98.69 68 ILE B C 1
ATOM 2142 O O . ILE B 1 68 ? 1.585 -24.703 -17.094 1 98.69 68 ILE B O 1
ATOM 2146 N N . ASP B 1 69 ? -0.347 -25.859 -17.141 1 98.12 69 ASP B N 1
ATOM 2147 C CA . ASP B 1 69 ? 0.299 -27.172 -17.094 1 98.12 69 ASP B CA 1
ATOM 2148 C C . ASP B 1 69 ? 0.776 -27.594 -18.469 1 98.12 69 ASP B C 1
ATOM 2150 O O . ASP B 1 69 ? -0.034 -27.781 -19.391 1 98.12 69 ASP B O 1
ATOM 2154 N N . LYS B 1 70 ? 2.033 -27.828 -18.609 1 97.12 70 LYS B N 1
ATOM 2155 C CA . LYS B 1 70 ? 2.598 -28.094 -19.922 1 97.12 70 LYS B CA 1
ATOM 2156 C C . LYS B 1 70 ? 2.242 -29.5 -20.391 1 97.12 70 LYS B C 1
ATOM 2158 O O . LYS B 1 70 ? 2.236 -29.781 -21.594 1 97.12 70 LYS B O 1
ATOM 2163 N N . GLN B 1 71 ? 2.062 -30.359 -19.5 1 95.19 71 GLN B N 1
ATOM 2164 C CA . GLN B 1 71 ? 1.717 -31.719 -19.875 1 95.19 71 GLN B CA 1
ATOM 2165 C C . GLN B 1 71 ? 0.328 -31.797 -20.5 1 95.19 71 GLN B C 1
ATOM 2167 O O . GLN B 1 71 ? 0.141 -32.406 -21.547 1 95.19 71 GLN B O 1
ATOM 2172 N N . GLU B 1 72 ? -0.634 -31.109 -19.922 1 92.75 72 GLU B N 1
ATOM 2173 C CA . GLU B 1 72 ? -2.016 -31.156 -20.391 1 92.75 72 GLU B CA 1
ATOM 2174 C C . GLU B 1 72 ? -2.332 -29.938 -21.266 1 92.75 72 GLU B C 1
ATOM 2176 O O . GLU B 1 72 ? -3.393 -29.891 -21.891 1 92.75 72 GLU B O 1
ATOM 2181 N N . ASN B 1 73 ? -1.447 -29.016 -21.328 1 94.88 73 ASN B N 1
ATOM 2182 C CA . ASN B 1 73 ? -1.657 -27.75 -22.047 1 94.88 73 ASN B CA 1
ATOM 2183 C C . ASN B 1 73 ? -2.963 -27.078 -21.625 1 94.88 73 ASN B C 1
ATOM 2185 O O . ASN B 1 73 ? -3.787 -26.734 -22.469 1 94.88 73 ASN B O 1
ATOM 2189 N N . GLU B 1 74 ? -3.115 -26.984 -20.359 1 96.19 74 GLU B N 1
ATOM 2190 C CA . GLU B 1 74 ? -4.332 -26.422 -19.781 1 96.19 74 GLU B CA 1
ATOM 2191 C C . GLU B 1 74 ? -4.004 -25.328 -18.781 1 96.19 74 GLU B C 1
ATOM 2193 O O . GLU B 1 74 ? -3.041 -25.453 -18.016 1 96.19 74 GLU B O 1
ATOM 2198 N N . ILE B 1 75 ? -4.875 -24.312 -18.828 1 98.38 75 ILE B N 1
ATOM 2199 C CA . ILE B 1 75 ? -4.797 -23.312 -17.766 1 98.38 75 ILE B CA 1
ATOM 2200 C C . ILE B 1 75 ? -5.27 -23.922 -16.453 1 98.38 75 ILE B C 1
ATOM 2202 O O . ILE B 1 75 ? -6.367 -24.469 -16.375 1 98.38 75 ILE B O 1
ATOM 2206 N N . ILE B 1 76 ? -4.441 -23.766 -15.422 1 97.94 76 ILE B N 1
ATOM 2207 C CA . ILE B 1 76 ? -4.836 -24.406 -14.18 1 97.94 76 ILE B CA 1
ATOM 2208 C C . ILE B 1 76 ? -4.844 -23.391 -13.047 1 97.94 76 ILE B C 1
ATOM 2210 O O . ILE B 1 76 ? -5.117 -23.734 -11.891 1 97.94 76 ILE B O 1
ATOM 2214 N N . GLY B 1 77 ? -4.52 -22.094 -13.344 1 97.94 77 GLY B N 1
ATOM 2215 C CA . GLY B 1 77 ? -4.516 -21.062 -12.328 1 97.94 77 GLY B CA 1
ATOM 2216 C C . GLY B 1 77 ? -3.973 -19.734 -12.828 1 97.94 77 GLY B C 1
ATOM 2217 O O . GLY B 1 77 ? -3.883 -19.516 -14.039 1 97.94 77 GLY B O 1
ATOM 2218 N N . SER B 1 78 ? -3.684 -18.906 -11.914 1 98.5 78 SER B N 1
ATOM 2219 C CA . SER B 1 78 ? -3.166 -17.578 -12.234 1 98.5 78 SER B CA 1
ATOM 2220 C C . SER B 1 78 ? -2.479 -16.953 -11.023 1 98.5 78 SER B C 1
ATOM 2222 O O . SER B 1 78 ? -2.758 -17.312 -9.883 1 98.5 78 SER B O 1
ATOM 2224 N N . SER B 1 79 ? -1.562 -16.109 -11.281 1 98.75 79 SER B N 1
ATOM 2225 C CA . SER B 1 79 ? -0.934 -15.211 -10.32 1 98.75 79 SER B CA 1
ATOM 2226 C C . SER B 1 79 ? -0.521 -13.898 -10.977 1 98.75 79 SER B C 1
ATOM 2228 O O . SER B 1 79 ? -0.78 -13.688 -12.164 1 98.75 79 SER B O 1
ATOM 2230 N N . ALA B 1 80 ? 0.04 -12.992 -10.195 1 98.88 80 ALA B N 1
ATOM 2231 C CA . ALA B 1 80 ? 0.312 -11.695 -10.805 1 98.88 80 ALA B CA 1
ATOM 2232 C C . ALA B 1 80 ? 1.455 -10.984 -10.086 1 98.88 80 ALA B C 1
ATOM 2234 O O . ALA B 1 80 ? 1.727 -11.258 -8.914 1 98.88 80 ALA B O 1
ATOM 2235 N N . PHE B 1 81 ? 2.162 -10.195 -10.867 1 98.81 81 PHE B N 1
ATOM 2236 C CA . PHE B 1 81 ? 2.971 -9.109 -10.336 1 98.81 81 PHE B CA 1
ATOM 2237 C C . PHE B 1 81 ? 2.172 -7.812 -10.289 1 98.81 81 PHE B C 1
ATOM 2239 O O . PHE B 1 81 ? 1.574 -7.41 -11.289 1 98.81 81 PHE B O 1
ATOM 2246 N N . GLY B 1 82 ? 2.129 -7.184 -9.133 1 97.81 82 GLY B N 1
ATOM 2247 C CA . GLY B 1 82 ? 1.462 -5.898 -8.984 1 97.81 82 GLY B CA 1
ATOM 2248 C C . GLY B 1 82 ? 2.131 -4.992 -7.969 1 97.81 82 GLY B C 1
ATOM 2249 O O . GLY B 1 82 ? 3.07 -5.402 -7.285 1 97.81 82 GLY B O 1
ATOM 2250 N N . ASN B 1 83 ? 1.66 -3.715 -8.008 1 96.81 83 ASN B N 1
ATOM 2251 C CA . ASN B 1 83 ? 2.178 -2.734 -7.062 1 96.81 83 ASN B CA 1
ATOM 2252 C C . ASN B 1 83 ? 3.695 -2.609 -7.156 1 96.81 83 ASN B C 1
ATOM 2254 O O . ASN B 1 83 ? 4.383 -2.578 -6.137 1 96.81 83 ASN B O 1
ATOM 2258 N N . TYR B 1 84 ? 4.156 -2.65 -8.375 1 97.06 84 TYR B N 1
ATOM 2259 C CA . TYR B 1 84 ? 5.586 -2.533 -8.641 1 97.06 84 TYR B CA 1
ATOM 2260 C C . TYR B 1 84 ? 6.07 -1.108 -8.391 1 97.06 84 TYR B C 1
ATOM 2262 O O . TYR B 1 84 ? 5.461 -0.148 -8.867 1 97.06 84 TYR B O 1
ATOM 2270 N N . SER B 1 85 ? 7.031 -0.945 -7.555 1 96.19 85 SER B N 1
ATOM 2271 C CA . SER B 1 85 ? 7.723 0.326 -7.371 1 96.19 85 SER B CA 1
ATOM 2272 C C . SER B 1 85 ? 9.18 0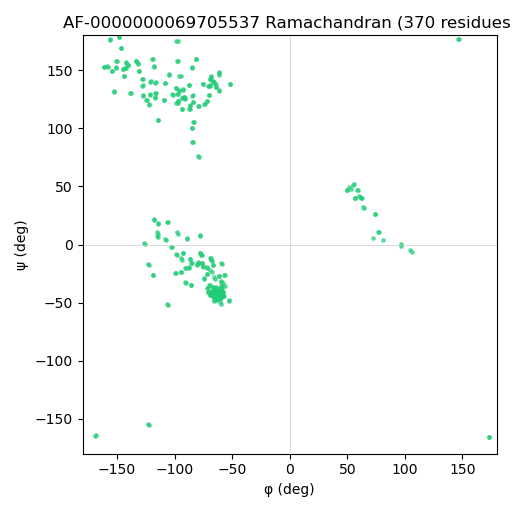.232 -7.809 1 96.19 85 SER B C 1
ATOM 2274 O O . SER B 1 85 ? 10.008 -0.359 -7.105 1 96.19 85 SER B O 1
ATOM 2276 N N . ASN B 1 86 ? 9.414 0.853 -8.922 1 94.56 86 ASN B N 1
ATOM 2277 C CA . ASN B 1 86 ? 10.797 0.863 -9.406 1 94.56 86 ASN B CA 1
ATOM 2278 C C . ASN B 1 86 ? 11.711 1.619 -8.453 1 94.56 86 ASN B C 1
ATOM 2280 O O . ASN B 1 86 ? 12.844 1.197 -8.203 1 94.56 86 ASN B O 1
ATOM 2284 N N . ARG B 1 87 ? 11.219 2.727 -7.91 1 92.12 87 ARG B N 1
ATOM 2285 C CA . ARG B 1 87 ? 12 3.535 -6.984 1 92.12 87 ARG B CA 1
ATOM 2286 C C . ARG B 1 87 ? 12.375 2.734 -5.742 1 92.12 87 ARG B C 1
ATOM 2288 O O . ARG B 1 87 ? 13.531 2.758 -5.309 1 92.12 87 ARG B O 1
ATOM 2295 N N . ASP B 1 88 ? 11.438 2.018 -5.242 1 96.19 88 ASP B N 1
ATOM 2296 C CA . ASP B 1 88 ? 11.633 1.329 -3.973 1 96.19 88 ASP B CA 1
ATOM 2297 C C . ASP B 1 88 ? 12.148 -0.094 -4.191 1 96.19 88 ASP B C 1
ATOM 2299 O O . ASP B 1 88 ? 12.414 -0.818 -3.229 1 96.19 88 ASP B O 1
ATOM 2303 N N . LEU B 1 89 ? 12.195 -0.531 -5.484 1 97 89 LEU B N 1
ATOM 2304 C CA . LEU B 1 89 ? 12.672 -1.861 -5.855 1 97 89 LEU B CA 1
ATOM 2305 C C . LEU B 1 89 ? 11.891 -2.939 -5.109 1 97 89 LEU B C 1
ATOM 2307 O O . LEU B 1 89 ? 12.484 -3.818 -4.48 1 97 89 LEU B O 1
ATOM 2311 N N . ARG B 1 90 ? 10.602 -2.836 -5.203 1 98.31 90 ARG B N 1
ATOM 2312 C CA . ARG B 1 90 ? 9.719 -3.795 -4.539 1 98.31 90 ARG B CA 1
ATOM 2313 C C . ARG B 1 90 ? 8.523 -4.141 -5.414 1 98.31 90 ARG B C 1
ATOM 2315 O O . ARG B 1 90 ? 8.102 -3.332 -6.242 1 98.31 90 ARG B O 1
ATOM 2322 N N . ILE B 1 91 ? 7.98 -5.32 -5.18 1 98.69 91 ILE B N 1
ATOM 2323 C CA . ILE B 1 91 ? 6.844 -5.781 -5.969 1 98.69 91 ILE B CA 1
ATOM 2324 C C . ILE B 1 91 ? 5.98 -6.723 -5.133 1 98.69 91 ILE B C 1
ATOM 2326 O O . ILE B 1 91 ? 6.453 -7.305 -4.152 1 98.69 91 ILE B O 1
ATOM 2330 N N . GLU B 1 92 ? 4.73 -6.754 -5.488 1 98.81 92 GLU B N 1
ATOM 2331 C CA . GLU B 1 92 ? 3.816 -7.711 -4.871 1 98.81 92 GLU B CA 1
ATOM 2332 C C . GLU B 1 92 ? 3.547 -8.891 -5.797 1 98.81 92 GLU B C 1
ATOM 2334 O O . GLU B 1 92 ? 3.344 -8.711 -7 1 98.81 92 GLU B O 1
ATOM 2339 N N . ILE B 1 93 ? 3.693 -10.023 -5.305 1 98.88 93 ILE B N 1
ATOM 2340 C CA . ILE B 1 93 ? 3.131 -11.211 -5.941 1 98.88 93 ILE B CA 1
ATOM 2341 C C . ILE B 1 93 ? 1.813 -11.586 -5.266 1 98.88 93 ILE B C 1
ATOM 2343 O O . ILE B 1 93 ? 1.755 -11.734 -4.043 1 98.88 93 ILE B O 1
ATOM 2347 N N . GLY B 1 94 ? 0.734 -11.633 -6.078 1 98.44 94 GLY B N 1
ATOM 2348 C CA . GLY B 1 94 ? -0.572 -11.922 -5.512 1 98.44 94 GLY B CA 1
ATOM 2349 C C . GLY B 1 94 ? -1.629 -12.203 -6.562 1 98.44 94 GLY B C 1
ATOM 2350 O O . GLY B 1 94 ? -1.311 -12.656 -7.668 1 98.44 94 GLY B O 1
ATOM 2351 N N . TRP B 1 95 ? -2.943 -12.148 -6.078 1 97.25 95 TRP B N 1
ATOM 2352 C CA . TRP B 1 95 ? -4.078 -12.438 -6.949 1 97.25 95 TRP B CA 1
ATOM 2353 C C . TRP B 1 95 ? -4 -13.859 -7.488 1 97.25 95 TRP B C 1
ATOM 2355 O O . TRP B 1 95 ? -4.211 -14.094 -8.68 1 97.25 95 TRP B O 1
ATOM 2365 N N . THR B 1 96 ? -3.627 -14.711 -6.621 1 97.5 96 THR B N 1
ATOM 2366 C CA . THR B 1 96 ? -3.303 -16.078 -7.016 1 97.5 96 THR B CA 1
ATOM 2367 C C . THR B 1 96 ? -4.504 -17 -6.816 1 97.5 96 THR B C 1
ATOM 2369 O O . THR B 1 96 ? -5.176 -16.938 -5.785 1 97.5 96 THR B O 1
ATOM 2372 N N . TRP B 1 97 ? -4.766 -17.75 -7.777 1 96.69 97 TRP B N 1
ATOM 2373 C CA . TRP B 1 97 ? -5.68 -18.875 -7.621 1 96.69 97 TRP B CA 1
ATOM 2374 C C . TRP B 1 97 ? -5.23 -20.062 -8.461 1 96.69 97 TRP B C 1
ATOM 2376 O O . TRP B 1 97 ? -4.602 -19.891 -9.508 1 96.69 97 TRP B O 1
ATOM 2386 N N . ILE B 1 98 ? -5.434 -21.25 -7.977 1 95.94 98 ILE B N 1
ATOM 2387 C CA . ILE B 1 98 ? -5.176 -22.5 -8.664 1 95.94 98 ILE B CA 1
ATOM 2388 C C . ILE B 1 98 ? -6.422 -23.391 -8.617 1 95.94 98 ILE B C 1
ATOM 2390 O O . ILE B 1 98 ? -7.078 -23.484 -7.578 1 95.94 98 ILE B O 1
ATOM 2394 N N . ASP B 1 99 ? -6.691 -23.969 -9.734 1 94.12 99 ASP B N 1
ATOM 2395 C CA . ASP B 1 99 ? -7.789 -24.922 -9.797 1 94.12 99 ASP B CA 1
ATOM 2396 C C . ASP B 1 99 ? -7.656 -25.984 -8.711 1 94.12 99 ASP B C 1
ATOM 2398 O O . ASP B 1 99 ? -6.559 -26.484 -8.445 1 94.12 99 ASP B O 1
ATOM 2402 N N . GLN B 1 100 ? -8.75 -26.297 -8.117 1 91.19 100 GLN B N 1
ATOM 2403 C CA . GLN B 1 100 ? -8.773 -27.188 -6.965 1 91.19 100 GLN B CA 1
ATOM 2404 C C . GLN B 1 100 ? -8.18 -28.547 -7.32 1 91.19 100 GLN B C 1
ATOM 2406 O O . GLN B 1 100 ? -7.535 -29.188 -6.484 1 91.19 100 GLN B O 1
ATOM 2411 N N . ARG B 1 101 ? -8.383 -29.047 -8.523 1 92.31 101 ARG B N 1
ATOM 2412 C CA . ARG B 1 101 ? -7.895 -30.344 -8.977 1 92.31 101 ARG B CA 1
ATOM 2413 C C . ARG B 1 101 ? -6.375 -30.422 -8.883 1 92.31 101 ARG B C 1
ATOM 2415 O O . ARG B 1 101 ? -5.805 -31.516 -8.852 1 92.31 101 ARG B O 1
ATOM 2422 N N . PHE B 1 102 ? -5.781 -29.25 -8.758 1 93.81 102 PHE B N 1
ATOM 2423 C CA . PHE B 1 102 ? -4.328 -29.219 -8.844 1 93.81 102 PHE B CA 1
ATOM 2424 C C . PHE B 1 102 ? -3.721 -28.781 -7.508 1 93.81 102 PHE B C 1
ATOM 2426 O O . PHE B 1 102 ? -2.518 -28.531 -7.422 1 93.81 102 PHE B O 1
ATOM 2433 N N . HIS B 1 103 ? -4.52 -28.641 -6.461 1 91.81 103 HIS B N 1
ATOM 2434 C CA . HIS B 1 103 ? -4.016 -28.297 -5.137 1 91.81 103 HIS B CA 1
ATOM 2435 C C . HIS B 1 103 ? -3.184 -29.438 -4.551 1 91.81 103 HIS B C 1
ATOM 2437 O O . HIS B 1 103 ? -3.523 -30.609 -4.719 1 91.81 103 HIS B O 1
ATOM 2443 N N . GLY B 1 104 ? -2.168 -29.016 -3.922 1 92.06 104 GLY B N 1
ATOM 2444 C CA . GLY B 1 104 ? -1.366 -30 -3.215 1 92.06 104 GLY B CA 1
ATOM 2445 C C . GLY B 1 104 ? -0.466 -30.797 -4.133 1 92.06 104 GLY B C 1
ATOM 2446 O O . GLY B 1 104 ? 0.108 -31.812 -3.717 1 92.06 104 GLY B O 1
ATOM 2447 N N . LEU B 1 105 ? -0.342 -30.375 -5.367 1 94.06 105 LEU B N 1
ATOM 2448 C CA . LEU B 1 105 ? 0.425 -31.141 -6.344 1 94.06 105 LEU B CA 1
ATOM 2449 C C . LEU B 1 105 ? 1.737 -30.438 -6.676 1 94.06 105 LEU B C 1
ATOM 2451 O O . LEU B 1 105 ? 2.455 -30.859 -7.59 1 94.06 105 LEU B O 1
ATOM 2455 N N . GLY B 1 106 ? 2.025 -29.328 -5.992 1 95 106 GLY B N 1
ATOM 2456 C CA . GLY B 1 106 ? 3.32 -28.688 -6.129 1 95 106 GLY B CA 1
ATOM 2457 C C . GLY B 1 106 ? 3.316 -27.531 -7.125 1 95 106 GLY B C 1
ATOM 2458 O O . GLY B 1 106 ? 4.324 -26.844 -7.293 1 95 106 GLY B O 1
ATOM 2459 N N . TYR B 1 107 ? 2.232 -27.25 -7.742 1 97.12 107 TYR B N 1
ATOM 2460 C CA . TYR B 1 107 ? 2.166 -26.219 -8.781 1 97.12 107 TYR B CA 1
ATOM 2461 C C . TYR B 1 107 ? 2.408 -24.828 -8.195 1 97.12 107 TYR B C 1
ATOM 2463 O O . TYR B 1 107 ? 3.078 -24 -8.812 1 97.12 107 TYR B O 1
ATOM 2471 N N . ASN B 1 108 ? 1.879 -24.594 -7.023 1 97.25 108 ASN B N 1
ATOM 2472 C CA . ASN B 1 108 ? 2.088 -23.297 -6.391 1 97.25 108 ASN B CA 1
ATOM 2473 C C . ASN B 1 108 ? 3.564 -23.047 -6.105 1 97.25 108 ASN B C 1
ATOM 2475 O O . ASN B 1 108 ? 4.062 -21.938 -6.328 1 97.25 108 ASN B O 1
ATOM 2479 N N . GLN B 1 109 ? 4.234 -24.031 -5.691 1 96.69 109 GLN B N 1
ATOM 2480 C CA . GLN B 1 109 ? 5.66 -23.922 -5.395 1 96.69 109 GLN B CA 1
ATOM 2481 C C . GLN B 1 109 ? 6.461 -23.625 -6.66 1 96.69 109 GLN B C 1
ATOM 2483 O O . GLN B 1 109 ? 7.359 -22.781 -6.648 1 96.69 109 GLN B O 1
ATOM 2488 N N . ARG B 1 110 ? 6.148 -24.328 -7.664 1 97.62 110 ARG B N 1
ATOM 2489 C CA . ARG B 1 110 ? 6.844 -24.141 -8.93 1 97.62 110 ARG B CA 1
ATOM 2490 C C . ARG B 1 110 ? 6.605 -22.734 -9.469 1 97.62 110 ARG B C 1
ATOM 2492 O O . ARG B 1 110 ? 7.539 -22.062 -9.914 1 97.62 110 ARG B O 1
ATOM 2499 N N . MET B 1 111 ? 5.375 -22.312 -9.422 1 98.5 111 MET B N 1
ATOM 2500 C CA . MET B 1 111 ? 5 -20.969 -9.875 1 98.5 111 MET B CA 1
ATOM 2501 C C . MET B 1 111 ? 5.719 -19.906 -9.055 1 98.5 111 MET B C 1
ATOM 2503 O O . MET B 1 111 ? 6.297 -18.969 -9.625 1 98.5 111 MET B O 1
ATOM 2507 N N . LYS B 1 112 ? 5.762 -20.062 -7.73 1 98.75 112 LYS B N 1
ATOM 2508 C CA . LYS B 1 112 ? 6.414 -19.094 -6.859 1 98.75 112 LYS B CA 1
ATOM 2509 C C . LYS B 1 112 ? 7.922 -19.078 -7.09 1 98.75 112 LYS B C 1
ATOM 2511 O O . LYS B 1 112 ? 8.547 -18.016 -7.055 1 98.75 112 LYS B O 1
ATOM 2516 N N . LYS B 1 113 ? 8.453 -20.234 -7.344 1 98.81 113 LYS B N 1
ATOM 2517 C CA . LYS B 1 113 ? 9.883 -20.312 -7.656 1 98.81 113 LYS B CA 1
ATOM 2518 C C . LYS B 1 113 ? 10.211 -19.469 -8.891 1 98.81 113 LYS B C 1
ATOM 2520 O O . LYS B 1 113 ? 11.141 -18.656 -8.867 1 98.81 113 LYS B O 1
ATOM 2525 N N . LEU B 1 114 ? 9.484 -19.672 -9.938 1 98.88 114 LEU B N 1
ATOM 2526 C CA . LEU B 1 114 ? 9.719 -18.953 -11.188 1 98.88 114 LEU B CA 1
ATOM 2527 C C . LEU B 1 114 ? 9.562 -17.453 -10.992 1 98.88 114 LEU B C 1
ATOM 2529 O O . LEU B 1 114 ? 10.391 -16.656 -11.445 1 98.88 114 LEU B O 1
ATOM 2533 N N . 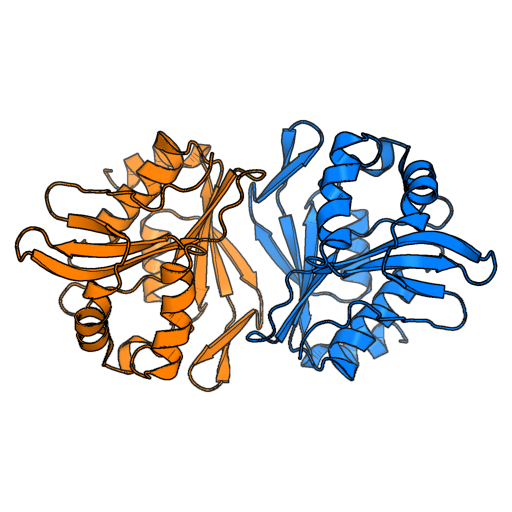MET B 1 115 ? 8.531 -17.062 -10.297 1 98.94 115 MET B N 1
ATOM 2534 C CA . MET B 1 115 ? 8.227 -15.656 -10.117 1 98.94 115 MET B CA 1
ATOM 2535 C C . MET B 1 115 ? 9.258 -14.984 -9.219 1 98.94 115 MET B C 1
ATOM 2537 O O . MET B 1 115 ? 9.734 -13.883 -9.523 1 98.94 115 MET B O 1
ATOM 2541 N N . LEU B 1 116 ? 9.602 -15.656 -8.172 1 98.94 116 LEU B N 1
ATOM 2542 C CA . LEU B 1 116 ? 10.57 -15.094 -7.234 1 98.94 116 LEU B CA 1
ATOM 2543 C C . LEU B 1 116 ? 11.953 -15.016 -7.867 1 98.94 116 LEU B C 1
ATOM 2545 O O . LEU B 1 116 ? 12.688 -14.047 -7.66 1 98.94 116 LEU B O 1
ATOM 2549 N N . SER B 1 117 ? 12.328 -16.047 -8.609 1 98.88 117 SER B N 1
ATOM 2550 C CA . SER B 1 117 ? 13.602 -16.016 -9.328 1 98.88 117 SER B CA 1
ATOM 2551 C C . SER B 1 117 ? 13.656 -14.828 -10.281 1 98.88 117 SER B C 1
ATOM 2553 O O . SER B 1 117 ? 14.672 -14.133 -10.367 1 98.88 117 SER B O 1
ATOM 2555 N N . TYR B 1 118 ? 12.594 -14.617 -10.961 1 98.81 118 TYR B N 1
ATOM 2556 C CA . TYR B 1 118 ? 12.516 -13.477 -11.867 1 98.81 118 TYR B CA 1
ATOM 2557 C C . TYR B 1 118 ? 12.695 -12.164 -11.102 1 98.81 118 TYR B C 1
ATOM 2559 O O . TYR B 1 118 ? 13.461 -11.297 -11.523 1 98.81 118 TYR B O 1
ATOM 2567 N N . CYS B 1 119 ? 12.039 -12 -9.984 1 98.81 119 CYS B N 1
ATOM 2568 C CA . CYS B 1 119 ? 12.078 -10.773 -9.195 1 98.81 119 CYS B CA 1
ATOM 2569 C C . CYS B 1 119 ? 13.492 -10.5 -8.68 1 98.81 119 CYS B C 1
ATOM 2571 O O . CYS B 1 119 ? 14 -9.391 -8.805 1 98.81 119 CYS B O 1
ATOM 2573 N N . PHE B 1 120 ? 14.125 -11.539 -8.141 1 98.81 120 PHE B N 1
ATOM 2574 C CA . PHE B 1 120 ? 15.383 -11.312 -7.434 1 98.81 120 PHE B CA 1
ATOM 2575 C C . PHE B 1 120 ? 16.562 -11.445 -8.383 1 98.81 120 PHE B C 1
ATOM 2577 O O . PHE B 1 120 ? 17.562 -10.734 -8.25 1 98.81 120 PHE B O 1
ATOM 2584 N N . GLU B 1 121 ? 16.453 -12.297 -9.367 1 98.44 121 GLU B N 1
ATOM 2585 C CA . GLU B 1 121 ? 17.641 -12.609 -10.164 1 98.44 121 GLU B CA 1
ATOM 2586 C C . GLU B 1 121 ? 17.641 -11.828 -11.477 1 98.44 121 GLU B C 1
ATOM 2588 O O . GLU B 1 121 ? 18.703 -11.617 -12.07 1 98.44 121 GLU B O 1
ATOM 2593 N N . ILE B 1 122 ? 16.547 -11.438 -11.945 1 97.94 122 ILE B N 1
ATOM 2594 C CA . ILE B 1 122 ? 16.469 -10.711 -13.211 1 97.94 122 ILE B CA 1
ATOM 2595 C C . ILE B 1 122 ? 16.188 -9.234 -12.945 1 97.94 122 ILE B C 1
ATOM 2597 O O . ILE B 1 122 ? 16.938 -8.359 -13.359 1 97.94 122 ILE B O 1
ATOM 2601 N N . LEU B 1 123 ? 15.156 -8.938 -12.172 1 98 123 LEU B N 1
ATOM 2602 C CA . LEU B 1 123 ? 14.781 -7.559 -11.898 1 98 123 LEU B CA 1
ATOM 2603 C C . LEU B 1 123 ? 15.664 -6.965 -10.805 1 98 123 LEU B C 1
ATOM 2605 O O . LEU B 1 123 ? 15.672 -5.75 -10.594 1 98 123 LEU B O 1
ATOM 2609 N N . ASP B 1 124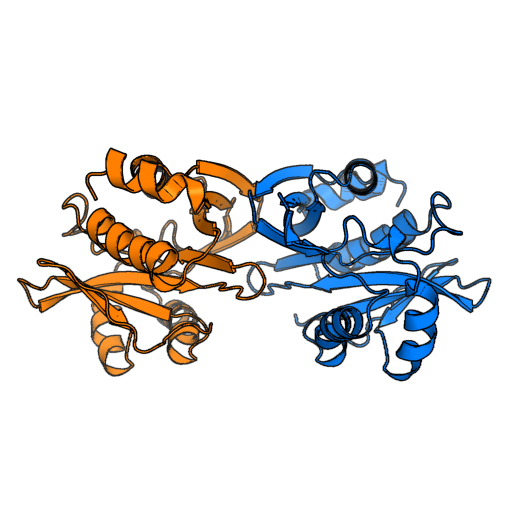 ? 16.328 -7.844 -10.07 1 98 124 ASP B N 1
ATOM 2610 C CA . ASP B 1 124 ? 17.266 -7.422 -9.023 1 98 124 ASP B CA 1
ATOM 2611 C C . ASP B 1 124 ? 16.547 -6.57 -7.973 1 98 124 ASP B C 1
ATOM 2613 O O . ASP B 1 124 ? 17.047 -5.5 -7.598 1 98 124 ASP B O 1
ATOM 2617 N N . LEU B 1 125 ? 15.438 -6.996 -7.523 1 98.44 125 LEU B N 1
ATOM 2618 C CA . LEU B 1 125 ? 14.617 -6.262 -6.562 1 98.44 125 LEU B CA 1
ATOM 2619 C C . LEU B 1 125 ? 15.133 -6.477 -5.141 1 98.44 125 LEU B C 1
ATOM 2621 O O . LEU B 1 125 ? 15.836 -7.449 -4.871 1 98.44 125 LEU B O 1
ATOM 2625 N N . GLU B 1 126 ? 14.758 -5.562 -4.238 1 98.56 126 GLU B N 1
ATOM 2626 C CA . GLU B 1 126 ? 15.172 -5.609 -2.84 1 98.56 126 GLU B CA 1
ATOM 2627 C C . GLU B 1 126 ? 14.125 -6.301 -1.976 1 98.56 126 GLU B C 1
ATOM 2629 O O . GLU B 1 126 ? 14.43 -6.805 -0.894 1 98.56 126 GLU B O 1
ATOM 2634 N N . ARG B 1 127 ? 12.914 -6.297 -2.459 1 98.81 127 ARG B N 1
ATOM 2635 C CA . ARG B 1 127 ? 11.805 -6.773 -1.633 1 98.81 127 ARG B CA 1
ATOM 2636 C C . ARG B 1 127 ? 10.672 -7.312 -2.496 1 98.81 127 ARG B C 1
ATOM 2638 O O . ARG B 1 127 ? 10.289 -6.691 -3.49 1 98.81 127 ARG B O 1
ATOM 2645 N N . VAL B 1 128 ? 10.172 -8.508 -2.168 1 98.94 128 VAL B N 1
ATOM 2646 C CA . VAL B 1 128 ? 8.922 -9.039 -2.699 1 98.94 128 VAL B CA 1
ATOM 2647 C C . VAL B 1 128 ? 7.914 -9.219 -1.567 1 98.94 128 VAL B C 1
ATOM 2649 O O . VAL B 1 128 ? 8.25 -9.758 -0.511 1 98.94 128 VAL B O 1
ATOM 2652 N N . GLU B 1 129 ? 6.711 -8.703 -1.787 1 98.88 129 GLU B N 1
ATOM 2653 C CA . GLU B 1 129 ? 5.711 -8.773 -0.724 1 98.88 129 GLU B CA 1
ATOM 2654 C C . GLU B 1 129 ? 4.5 -9.594 -1.155 1 98.88 129 GLU B C 1
ATOM 2656 O O . GLU B 1 129 ? 4.238 -9.742 -2.352 1 98.88 129 GLU B O 1
ATOM 2661 N N . PHE B 1 130 ? 3.857 -10.156 -0.184 1 98.88 130 PHE B N 1
ATOM 2662 C CA . PHE B 1 130 ? 2.629 -10.938 -0.295 1 98.88 130 PHE B CA 1
ATOM 2663 C C . PHE B 1 130 ? 1.598 -10.469 0.724 1 98.88 130 PHE B C 1
ATOM 2665 O O . PHE B 1 130 ? 1.955 -9.969 1.791 1 98.88 130 PHE B O 1
ATOM 2672 N N . LYS B 1 131 ? 0.408 -10.594 0.373 1 98.56 131 LYS B N 1
ATOM 2673 C CA . LYS B 1 131 ? -0.638 -10.328 1.357 1 98.56 131 LYS B CA 1
ATOM 2674 C C . LYS B 1 131 ? -1.828 -11.258 1.16 1 98.56 131 LYS B C 1
ATOM 2676 O O . LYS B 1 131 ? -2.074 -11.734 0.049 1 98.56 131 LYS B O 1
ATOM 2681 N N . THR B 1 132 ? -2.498 -11.547 2.166 1 98.12 132 THR B N 1
ATOM 2682 C CA . THR B 1 132 ? -3.713 -12.352 2.146 1 98.12 132 THR B CA 1
ATOM 2683 C C . THR B 1 132 ? -4.586 -12.047 3.361 1 98.12 132 THR B C 1
ATOM 2685 O O . THR B 1 132 ? -4.238 -11.188 4.18 1 98.12 132 THR B O 1
ATOM 2688 N N . ASP B 1 133 ? -5.746 -12.695 3.371 1 97.69 133 ASP B N 1
ATOM 2689 C CA . ASP B 1 133 ? -6.648 -12.594 4.512 1 97.69 133 ASP B CA 1
ATOM 2690 C C . ASP B 1 133 ? -6.09 -13.328 5.727 1 97.69 133 ASP B C 1
ATOM 2692 O O . ASP B 1 133 ? -5.594 -14.445 5.605 1 97.69 133 ASP B O 1
ATOM 2696 N N . VAL B 1 134 ? -6.188 -12.695 6.871 1 97.94 134 VAL B N 1
ATOM 2697 C CA . VAL B 1 134 ? -5.707 -13.328 8.094 1 97.94 134 VAL B CA 1
ATOM 2698 C C . VAL B 1 134 ? -6.402 -14.672 8.289 1 97.94 134 VAL B C 1
ATOM 2700 O O . VAL B 1 134 ? -5.828 -15.594 8.867 1 97.94 134 VAL B O 1
ATOM 2703 N N . LEU B 1 135 ? -7.551 -14.836 7.773 1 96.88 135 LEU B N 1
ATOM 2704 C CA . LEU B 1 135 ? -8.352 -16.047 7.949 1 96.88 135 LEU B CA 1
ATOM 2705 C C . LEU B 1 135 ? -7.992 -17.094 6.902 1 96.88 135 LEU B C 1
ATOM 2707 O O . LEU B 1 135 ? -8.422 -18.234 6.996 1 96.88 135 LEU B O 1
ATOM 2711 N N . ASN B 1 136 ? -7.242 -16.703 5.875 1 96.75 136 ASN B N 1
ATOM 2712 C CA . ASN B 1 136 ? -6.84 -17.641 4.824 1 96.75 136 ASN B CA 1
ATOM 2713 C C . ASN B 1 136 ? -5.668 -18.5 5.266 1 96.75 136 ASN B C 1
ATOM 2715 O O . ASN B 1 136 ? -4.559 -18.375 4.746 1 96.75 136 ASN B O 1
ATOM 2719 N N . ILE B 1 137 ? -5.973 -19.438 6.07 1 97.44 137 ILE B N 1
ATOM 2720 C CA . ILE B 1 137 ? -4.961 -20.234 6.742 1 97.44 137 ILE B CA 1
ATOM 2721 C C . ILE B 1 137 ? -4.145 -21.016 5.707 1 97.44 137 ILE B C 1
ATOM 2723 O O . ILE B 1 137 ? -2.916 -21.062 5.793 1 97.44 137 ILE B O 1
ATOM 2727 N N . PRO B 1 138 ? -4.77 -21.609 4.621 1 95.06 138 PRO B N 1
ATOM 2728 C CA . PRO B 1 138 ? -3.971 -22.312 3.611 1 95.06 138 PRO B CA 1
ATOM 2729 C C . PRO B 1 138 ? -2.947 -21.406 2.936 1 95.06 138 PRO B C 1
ATOM 2731 O O . PRO B 1 138 ? -1.794 -21.797 2.75 1 95.06 138 PRO B O 1
ATOM 2734 N N . ALA B 1 139 ? -3.322 -20.203 2.582 1 96.81 139 ALA B N 1
ATOM 2735 C CA . ALA B 1 139 ? -2.393 -19.266 1.958 1 96.81 139 ALA B CA 1
ATOM 2736 C C . ALA B 1 139 ? -1.27 -18.891 2.918 1 96.81 139 ALA B C 1
ATOM 2738 O O . ALA B 1 139 ? -0.106 -18.797 2.52 1 96.81 139 ALA B O 1
ATOM 2739 N N . ARG B 1 140 ? -1.623 -18.641 4.152 1 98.38 140 ARG B N 1
ATOM 2740 C CA . ARG B 1 140 ? -0.624 -18.297 5.156 1 98.38 140 ARG B CA 1
ATOM 2741 C C . ARG B 1 140 ? 0.394 -19.406 5.336 1 98.38 140 ARG B C 1
ATOM 2743 O O . ARG B 1 140 ? 1.597 -19.156 5.422 1 98.38 140 ARG B O 1
ATOM 2750 N N . LYS B 1 141 ? -0.102 -20.609 5.379 1 97.62 141 LYS B N 1
ATOM 2751 C CA . LYS B 1 141 ? 0.787 -21.766 5.484 1 97.62 141 LYS B CA 1
ATOM 2752 C C . LYS B 1 141 ? 1.702 -21.859 4.27 1 97.62 141 LYS B C 1
ATOM 2754 O O . LYS B 1 141 ? 2.898 -22.125 4.406 1 97.62 141 LYS B O 1
ATOM 2759 N N . ALA B 1 142 ? 1.165 -21.688 3.084 1 97.25 142 ALA B N 1
ATOM 2760 C CA . ALA B 1 142 ? 1.947 -21.734 1.853 1 97.25 142 ALA B CA 1
ATOM 2761 C C . ALA B 1 142 ? 3.068 -20.703 1.866 1 97.25 142 ALA B C 1
ATOM 2763 O O . ALA B 1 142 ? 4.188 -20.984 1.437 1 97.25 142 ALA B O 1
ATOM 2764 N N . LEU B 1 143 ? 2.814 -19.531 2.35 1 98.44 143 LEU B N 1
ATOM 2765 C CA . LEU B 1 143 ? 3.809 -18.469 2.391 1 98.44 143 LEU B CA 1
ATOM 2766 C C . LEU B 1 143 ? 4.891 -18.766 3.42 1 98.44 143 LEU B C 1
ATOM 2768 O O . LEU B 1 143 ? 6.074 -18.531 3.17 1 98.44 143 LEU B O 1
ATOM 2772 N N . LYS B 1 144 ? 4.457 -19.25 4.492 1 98.12 144 LYS B N 1
ATOM 2773 C CA . LYS B 1 144 ? 5.434 -19.688 5.488 1 98.12 144 LYS B CA 1
ATOM 2774 C C . LYS B 1 144 ? 6.309 -20.812 4.949 1 98.12 144 LYS B C 1
ATOM 2776 O O . LYS B 1 144 ? 7.512 -20.844 5.215 1 98.12 144 LYS B O 1
ATOM 2781 N N . ASN B 1 145 ? 5.672 -21.703 4.215 1 97.25 145 ASN B N 1
ATOM 2782 C CA . ASN B 1 145 ? 6.383 -22.844 3.67 1 97.25 145 ASN B CA 1
ATOM 2783 C C . ASN B 1 145 ? 7.496 -22.422 2.719 1 97.25 145 ASN B C 1
ATOM 2785 O O . ASN B 1 145 ? 8.5 -23.125 2.58 1 97.25 145 ASN B O 1
ATOM 2789 N N . ILE B 1 146 ? 7.359 -21.312 2.121 1 97.75 146 ILE B N 1
ATOM 2790 C CA . ILE B 1 146 ? 8.43 -20.875 1.239 1 97.75 146 ILE B CA 1
ATOM 2791 C C . ILE B 1 146 ? 9.336 -19.891 1.987 1 97.75 146 ILE B C 1
ATOM 2793 O O . ILE B 1 146 ? 10.102 -19.141 1.37 1 97.75 146 ILE B O 1
ATOM 2797 N N . ASN B 1 147 ? 9.164 -19.766 3.26 1 98.5 147 ASN B N 1
ATOM 2798 C CA . ASN B 1 147 ? 10.008 -19.016 4.176 1 98.5 147 ASN B CA 1
ATOM 2799 C C . ASN B 1 147 ? 9.805 -17.5 4.004 1 98.5 147 ASN B C 1
ATOM 2801 O O . ASN B 1 147 ? 10.742 -16.734 4.188 1 98.5 147 ASN B O 1
ATOM 2805 N N . ALA B 1 148 ? 8.664 -17.109 3.555 1 98.88 148 ALA B N 1
ATOM 2806 C CA . ALA B 1 148 ? 8.312 -15.695 3.645 1 98.88 148 ALA B CA 1
ATOM 2807 C C . ALA B 1 148 ? 8.102 -15.273 5.098 1 98.88 148 ALA B C 1
ATOM 2809 O O . ALA B 1 148 ? 7.555 -16.031 5.895 1 98.88 148 ALA B O 1
ATOM 2810 N N . ILE B 1 149 ? 8.484 -14.094 5.43 1 98.81 149 ILE B N 1
ATOM 2811 C CA . ILE B 1 149 ? 8.43 -13.617 6.809 1 98.81 149 ILE B CA 1
ATOM 2812 C C . ILE B 1 149 ? 7.16 -12.797 7.023 1 98.81 149 ILE B C 1
ATOM 2814 O O . ILE B 1 149 ? 6.863 -11.891 6.246 1 98.81 149 ILE B O 1
ATOM 2818 N N . GLU B 1 150 ? 6.434 -13.133 8.055 1 98.75 150 GLU B N 1
ATOM 2819 C CA . GLU B 1 150 ? 5.242 -12.383 8.438 1 98.75 150 GLU B CA 1
ATOM 2820 C C . GLU B 1 150 ? 5.605 -11 8.984 1 98.75 150 GLU B C 1
ATOM 2822 O O . GLU B 1 150 ? 6.527 -10.867 9.789 1 98.75 150 GLU B O 1
ATOM 2827 N N . GLU B 1 151 ? 4.887 -9.961 8.594 1 98.69 151 GLU B N 1
ATOM 2828 C CA . GLU B 1 151 ? 5.336 -8.625 8.953 1 98.69 151 GLU B CA 1
ATOM 2829 C C . GLU B 1 151 ? 4.266 -7.879 9.75 1 98.69 151 GLU B C 1
ATOM 2831 O O . GLU B 1 151 ? 4.543 -6.84 10.352 1 98.69 151 GLU B O 1
ATOM 2836 N N . GLY B 1 152 ? 3.045 -8.32 9.711 1 98.19 152 GLY B N 1
ATOM 2837 C CA . GLY B 1 152 ? 1.99 -7.676 10.477 1 98.19 152 GLY B CA 1
ATOM 2838 C C . GLY B 1 152 ? 0.637 -7.734 9.797 1 98.19 152 GLY B C 1
ATOM 2839 O O . GLY B 1 152 ? 0.521 -8.242 8.68 1 98.19 152 GLY B O 1
ATOM 2840 N N . VAL B 1 153 ? -0.369 -7.199 10.531 1 98.75 153 VAL B N 1
ATOM 2841 C CA . VAL B 1 153 ? -1.755 -7.262 10.078 1 98.75 153 VAL B CA 1
ATOM 2842 C C . VAL B 1 153 ? -2.326 -5.852 9.969 1 98.75 153 VAL B C 1
ATOM 2844 O O . VAL B 1 153 ? -2.297 -5.082 10.938 1 98.75 153 VAL B O 1
ATOM 2847 N N . LEU B 1 154 ? -2.764 -5.441 8.812 1 98.81 154 LEU B N 1
ATOM 2848 C CA . LEU B 1 154 ? -3.512 -4.203 8.617 1 98.81 154 LEU B CA 1
ATOM 2849 C C . LEU B 1 154 ? -5.004 -4.43 8.828 1 98.81 154 LEU B C 1
ATOM 2851 O O . LEU B 1 154 ? -5.641 -5.148 8.047 1 98.81 154 LEU B O 1
ATOM 2855 N N . ARG B 1 155 ? -5.551 -3.803 9.789 1 98.62 155 ARG B N 1
ATOM 2856 C CA . ARG B 1 155 ? -6.934 -4.02 10.211 1 98.62 155 ARG B CA 1
ATOM 2857 C C . ARG B 1 155 ? -7.91 -3.367 9.234 1 98.62 155 ARG B C 1
ATOM 2859 O O . ARG B 1 155 ? -7.66 -2.264 8.742 1 98.62 155 ARG B O 1
ATOM 2866 N N . SER B 1 156 ? -9.023 -4.113 8.922 1 98.38 156 SER B N 1
ATOM 2867 C CA . SER B 1 156 ? -10.094 -3.594 8.07 1 98.38 156 SER B CA 1
ATOM 2868 C C . SER B 1 156 ? -9.531 -3.002 6.781 1 98.38 156 SER B C 1
ATOM 2870 O O . SER B 1 156 ? -9.93 -1.911 6.367 1 98.38 156 SER B O 1
ATOM 2872 N N . HIS B 1 157 ? -8.68 -3.672 6.148 1 98.31 157 HIS B N 1
ATOM 2873 C CA . HIS B 1 157 ? -7.824 -3.146 5.09 1 98.31 157 HIS B CA 1
ATOM 2874 C C . HIS B 1 157 ? -8.531 -3.191 3.74 1 98.31 157 HIS B C 1
ATOM 2876 O O . HIS B 1 157 ? -8.344 -2.303 2.904 1 98.31 157 HIS B O 1
ATOM 2882 N N . SER B 1 158 ? -9.289 -4.148 3.531 1 96.06 158 SER B N 1
ATOM 2883 C CA . SER B 1 158 ? -9.914 -4.324 2.225 1 96.06 158 SER B CA 1
ATOM 2884 C C . SER B 1 158 ? -11.336 -4.848 2.357 1 96.06 158 SER B C 1
ATOM 2886 O O . SER B 1 158 ? -11.672 -5.504 3.348 1 96.06 158 SER B O 1
ATOM 2888 N N . LEU B 1 159 ? -12.109 -4.496 1.377 1 92.62 159 LEU B N 1
ATOM 2889 C CA . LEU B 1 159 ? -13.453 -5.051 1.271 1 92.62 159 LEU B CA 1
ATOM 2890 C C . LEU B 1 159 ? -13.43 -6.402 0.566 1 92.62 159 LEU B C 1
ATOM 2892 O O . LEU B 1 159 ? -12.812 -6.543 -0.492 1 92.62 159 LEU B O 1
ATOM 2896 N N . MET B 1 160 ? -14.031 -7.324 1.199 1 91.44 160 MET B N 1
ATOM 2897 C CA . MET B 1 160 ? -14.148 -8.656 0.619 1 91.44 160 MET B CA 1
ATOM 2898 C C . MET B 1 160 ? -15.516 -8.852 -0.031 1 91.44 160 MET B C 1
ATOM 2900 O O . MET B 1 160 ? -16.375 -7.977 0.047 1 91.44 160 MET B O 1
ATOM 2904 N N . THR B 1 161 ? -15.453 -10.039 -0.614 1 83.06 161 THR B N 1
ATOM 2905 C CA . THR B 1 161 ? -16.734 -10.398 -1.219 1 83.06 161 THR B CA 1
ATOM 2906 C C . THR B 1 161 ? -17.828 -10.484 -0.159 1 83.06 161 THR B C 1
ATOM 2908 O O . THR B 1 161 ? -17.531 -10.68 1.023 1 83.06 161 THR B O 1
ATOM 2911 N N . LYS B 1 162 ? -19.016 -10.117 -0.507 1 81.5 162 LYS B N 1
ATOM 2912 C CA . LYS B 1 162 ? -20.203 -10.219 0.334 1 81.5 162 LYS B CA 1
ATOM 2913 C C . LYS B 1 162 ? -20.172 -9.188 1.456 1 81.5 162 LYS B C 1
ATOM 2915 O O . LYS B 1 162 ? -20.734 -9.406 2.525 1 81.5 162 LYS B O 1
ATOM 2920 N N . GLY B 1 163 ? -19.172 -8.266 1.495 1 85.62 163 GLY B N 1
ATOM 2921 C CA . GLY B 1 163 ? -19.234 -7.105 2.369 1 85.62 163 GLY B CA 1
ATOM 2922 C C . GLY B 1 163 ? -18.344 -7.227 3.586 1 85.62 163 GLY B C 1
ATOM 2923 O O . GLY B 1 163 ? -18.219 -6.285 4.375 1 85.62 163 GLY B O 1
ATOM 2924 N N . ARG B 1 164 ? -17.703 -8.344 3.787 1 91.75 164 ARG B N 1
ATOM 2925 C CA . ARG B 1 164 ? -16.797 -8.516 4.918 1 91.75 164 ARG B CA 1
ATOM 2926 C C . ARG B 1 164 ? -15.547 -7.664 4.746 1 91.75 164 ARG B C 1
ATOM 2928 O O . ARG B 1 164 ? -15.039 -7.52 3.631 1 91.75 164 ARG B O 1
ATOM 2935 N N . ARG B 1 165 ? -15.133 -7.152 5.914 1 95.38 165 ARG B N 1
ATOM 2936 C CA . ARG B 1 165 ? -13.859 -6.438 5.891 1 95.38 165 ARG B CA 1
ATOM 2937 C C . ARG B 1 165 ? -12.695 -7.371 6.23 1 95.38 165 ARG B C 1
ATOM 2939 O O . ARG B 1 165 ? -12.781 -8.148 7.184 1 95.38 165 ARG B O 1
ATOM 2946 N N . ARG B 1 166 ? -11.719 -7.281 5.469 1 96.94 166 ARG B N 1
ATOM 2947 C CA . ARG B 1 166 ? -10.547 -8.141 5.613 1 96.94 166 ARG B CA 1
ATOM 2948 C C . ARG B 1 166 ? -9.484 -7.469 6.473 1 96.94 166 ARG B C 1
ATOM 2950 O O . ARG B 1 166 ? -9.148 -6.301 6.258 1 96.94 166 ARG B O 1
ATOM 2957 N N . ASP B 1 167 ? -9.07 -8.203 7.496 1 98.38 167 ASP B N 1
ATOM 2958 C CA . ASP B 1 167 ? -7.738 -7.945 8.039 1 98.38 167 ASP B CA 1
ATOM 2959 C C . ASP B 1 167 ? -6.652 -8.586 7.18 1 98.38 167 ASP B C 1
ATOM 2961 O O . ASP B 1 167 ? -6.648 -9.805 6.984 1 98.38 167 ASP B O 1
ATOM 2965 N N . THR B 1 168 ? -5.754 -7.754 6.645 1 98.62 168 THR B N 1
ATOM 2966 C CA . THR B 1 168 ? -4.754 -8.219 5.688 1 98.62 168 THR B CA 1
ATOM 2967 C C . THR B 1 168 ? -3.428 -8.5 6.387 1 98.62 168 THR B C 1
ATOM 2969 O O . THR B 1 168 ? -2.865 -7.621 7.039 1 98.62 168 THR B O 1
ATOM 2972 N N . ILE B 1 169 ? -2.947 -9.695 6.242 1 98.75 169 ILE B N 1
ATOM 2973 C CA . ILE B 1 169 ? -1.647 -10.062 6.797 1 98.75 169 ILE B CA 1
ATOM 2974 C C . ILE B 1 169 ? -0.585 -10 5.699 1 98.75 169 ILE B C 1
ATOM 2976 O O . ILE B 1 169 ? -0.814 -10.461 4.582 1 98.75 169 ILE B O 1
ATOM 2980 N N . PHE B 1 170 ? 0.54 -9.398 6.02 1 98.81 170 PHE B N 1
ATOM 2981 C CA . PHE B 1 170 ? 1.622 -9.18 5.066 1 98.81 170 PHE B CA 1
ATOM 2982 C C . PHE B 1 170 ? 2.77 -10.148 5.316 1 98.81 170 PHE B C 1
ATOM 2984 O O . PHE B 1 170 ? 3.066 -10.484 6.465 1 98.81 170 PHE B O 1
ATOM 2991 N N . TYR B 1 171 ? 3.439 -10.547 4.223 1 98.94 171 TYR B N 1
ATOM 2992 C CA . TYR B 1 171 ? 4.684 -11.305 4.199 1 98.94 171 TYR B CA 1
ATOM 2993 C C . TYR B 1 171 ? 5.672 -10.695 3.211 1 98.94 171 TYR B C 1
ATOM 2995 O O . TYR B 1 171 ? 5.277 -9.992 2.277 1 98.94 171 TYR B O 1
ATOM 3003 N N . SER B 1 172 ? 6.938 -11.008 3.436 1 98.94 172 SER B N 1
ATOM 3004 C CA . SER B 1 172 ? 7.91 -10.562 2.439 1 98.94 172 SER B CA 1
ATOM 3005 C C . SER B 1 172 ? 9.102 -11.508 2.377 1 98.94 172 SER B C 1
ATOM 3007 O O . SER B 1 172 ? 9.305 -12.32 3.281 1 98.94 172 SER B O 1
ATOM 3009 N N . ILE B 1 173 ? 9.781 -11.508 1.326 1 98.94 173 ILE B N 1
ATOM 3010 C CA . ILE B 1 173 ? 11.133 -12.016 1.142 1 98.94 173 ILE B CA 1
ATOM 3011 C C . ILE B 1 173 ? 12.047 -10.891 0.656 1 98.94 173 ILE B C 1
ATOM 3013 O O . ILE B 1 173 ? 11.711 -10.172 -0.287 1 98.94 173 ILE B O 1
ATOM 3017 N N . LEU B 1 174 ? 13.164 -10.758 1.342 1 98.88 174 LEU B N 1
ATOM 3018 C CA . LEU B 1 174 ? 14.133 -9.742 0.957 1 98.88 174 LEU B CA 1
ATOM 3019 C C . LEU B 1 174 ? 15.242 -10.344 0.109 1 98.88 174 LEU B C 1
ATOM 3021 O O . LEU B 1 174 ? 15.492 -11.547 0.171 1 98.88 174 LEU B O 1
ATOM 3025 N N . LYS B 1 175 ? 15.852 -9.484 -0.614 1 98.62 175 LYS B N 1
ATOM 3026 C CA . LYS B 1 175 ? 16.922 -9.898 -1.525 1 98.62 175 LYS B CA 1
ATOM 3027 C C . LYS B 1 175 ? 17.969 -10.719 -0.797 1 98.62 175 LYS B C 1
ATOM 3029 O O . LYS B 1 175 ? 18.391 -11.766 -1.283 1 98.62 175 LYS B O 1
ATOM 3034 N N . ASN B 1 176 ? 18.438 -10.266 0.329 1 98.56 176 ASN B N 1
ATOM 3035 C CA . ASN B 1 176 ? 19.516 -10.938 1.062 1 98.56 176 ASN B CA 1
ATOM 3036 C C . ASN B 1 176 ? 19.031 -12.266 1.646 1 98.56 176 ASN B C 1
ATOM 3038 O O . ASN B 1 176 ? 19.844 -13.078 2.094 1 98.56 176 ASN B O 1
ATOM 3042 N N . GLU B 1 177 ? 17.781 -12.523 1.649 1 98.88 177 GLU B N 1
ATOM 3043 C CA . GLU B 1 177 ? 17.219 -13.758 2.162 1 98.88 177 GLU B CA 1
ATOM 3044 C C . GLU B 1 177 ? 17.016 -14.781 1.044 1 98.88 177 GLU B C 1
ATOM 3046 O O . GLU B 1 177 ? 16.797 -15.969 1.309 1 98.88 177 GLU B O 1
ATOM 3051 N N . TRP B 1 178 ? 17.125 -14.367 -0.199 1 98.81 178 TRP B N 1
ATOM 3052 C CA . TRP B 1 178 ? 16.766 -15.18 -1.355 1 98.81 178 TRP B CA 1
ATOM 3053 C C . TRP B 1 178 ? 17.656 -16.422 -1.444 1 98.81 178 TRP B C 1
ATOM 3055 O O . TRP B 1 178 ? 17.156 -17.531 -1.658 1 98.81 178 TRP B O 1
ATOM 3065 N N . PRO B 1 179 ? 18.984 -16.344 -1.189 1 98.69 179 PRO B N 1
ATOM 3066 C CA . PRO B 1 179 ? 19.797 -17.562 -1.229 1 98.69 179 PRO B CA 1
ATOM 3067 C C . PRO B 1 179 ? 19.344 -18.609 -0.21 1 98.69 179 PRO B C 1
ATOM 3069 O O . PRO B 1 179 ? 19.328 -19.797 -0.516 1 98.69 179 PRO B O 1
ATOM 3072 N N . PHE B 1 180 ? 19 -18.125 0.943 1 98.81 180 PHE B N 1
ATOM 3073 C CA . PHE B 1 180 ? 18.5 -19.016 1.974 1 98.81 180 PHE B CA 1
ATOM 3074 C C . PHE B 1 180 ? 17.188 -19.672 1.539 1 98.81 180 PHE B C 1
ATOM 3076 O O . PHE B 1 180 ? 17 -20.875 1.69 1 98.81 180 PHE B O 1
ATOM 3083 N N . VAL B 1 181 ? 16.25 -18.859 1.018 1 98.81 181 VAL B N 1
ATOM 3084 C CA . VAL B 1 181 ? 14.953 -19.344 0.564 1 98.81 181 VAL B CA 1
ATOM 3085 C C . VAL B 1 181 ? 15.133 -20.391 -0.52 1 98.81 181 VAL B C 1
ATOM 3087 O O . VAL B 1 181 ? 14.5 -21.453 -0.481 1 98.81 181 VAL B O 1
ATOM 3090 N N . LYS B 1 182 ? 16.016 -20.172 -1.452 1 98.5 182 LYS B N 1
ATOM 3091 C CA . LYS B 1 182 ? 16.281 -21.125 -2.521 1 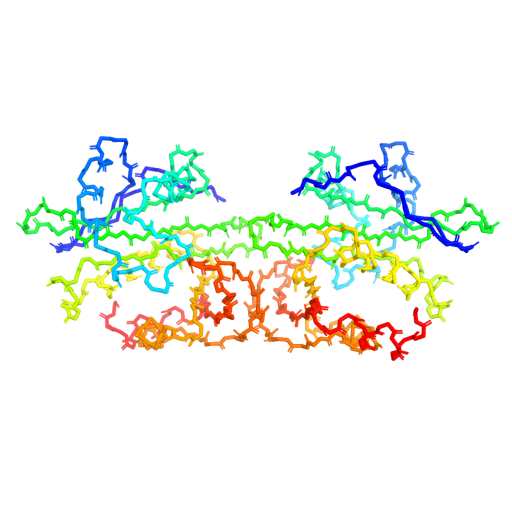98.5 182 LYS B CA 1
ATOM 3092 C C . LYS B 1 182 ? 16.797 -22.453 -1.959 1 98.5 182 LYS B C 1
ATOM 3094 O O . LYS B 1 182 ? 16.312 -23.531 -2.338 1 98.5 182 LYS B O 1
ATOM 3099 N N . ARG B 1 183 ? 17.672 -22.328 -1.062 1 98.44 183 ARG B N 1
ATOM 3100 C CA . ARG B 1 183 ? 18.281 -23.516 -0.478 1 98.44 183 ARG B CA 1
ATOM 3101 C C . ARG B 1 183 ? 17.266 -24.328 0.304 1 98.44 183 ARG B C 1
ATOM 3103 O O . ARG B 1 183 ? 17.156 -25.547 0.108 1 98.44 183 ARG B O 1
ATOM 3110 N N . GLU B 1 184 ? 16.484 -23.641 1.165 1 98.31 184 GLU B N 1
ATOM 3111 C CA . GLU B 1 184 ? 15.57 -24.344 2.064 1 98.31 184 GLU B CA 1
ATOM 3112 C C . GLU B 1 184 ? 14.422 -24.984 1.293 1 98.31 184 GLU B C 1
ATOM 3114 O O . GLU B 1 184 ? 13.812 -25.938 1.766 1 98.31 184 GLU B O 1
ATOM 3119 N N . ASN B 1 185 ? 14.141 -24.469 0.076 1 97.81 185 ASN B N 1
ATOM 3120 C CA . ASN B 1 185 ? 13.039 -25 -0.719 1 97.81 185 ASN B CA 1
ATOM 3121 C C . ASN B 1 185 ? 13.539 -25.906 -1.835 1 97.81 185 ASN B C 1
ATOM 3123 O O . ASN B 1 185 ? 12.75 -26.375 -2.66 1 97.81 185 ASN B O 1
ATOM 3127 N N . ASP B 1 186 ? 14.836 -26.047 -1.945 1 97.25 186 ASP B N 1
ATOM 3128 C CA . ASP B 1 186 ? 15.477 -26.844 -2.994 1 97.25 186 ASP B CA 1
ATOM 3129 C C . ASP B 1 186 ? 15.172 -26.266 -4.375 1 97.25 186 ASP B C 1
ATOM 3131 O O . ASP B 1 186 ? 14.758 -26.984 -5.277 1 97.25 186 ASP B O 1
ATOM 3135 N N . TRP B 1 187 ? 15.203 -24.984 -4.398 1 96.19 187 TRP B N 1
ATOM 3136 C CA . TRP B 1 187 ? 14.992 -24.25 -5.641 1 96.19 187 TRP B CA 1
ATOM 3137 C C . TRP B 1 187 ? 16.312 -23.969 -6.336 1 96.19 187 TRP B C 1
ATOM 3139 O O . TRP B 1 187 ? 17.344 -23.766 -5.676 1 96.19 187 TRP B O 1
#

Nearest PDB structures (foldseek):
  8gxk-assembly2_C  TM=9.226E-01  e=1.414E-19  Pseudomonas jinjuensis
  8gxj-assembly1_A  TM=9.115E-01  e=1.292E-18  Pseudomonas aeruginosa PAO1
  8gxf-assembly2_C  TM=9.368E-01  e=5.530E-18  Pseudomonas flexibilis
  2z0z-assembly1_A-2  TM=9.030E-01  e=1.181E-17  Thermus thermophilus HB8
  3tcv-assembly1_A  TM=9.002E-01  e=2.521E-17  Brucella abortus 2308

Solvent-accessible surface area (backbone atoms only — not comparable to full-atom values): 20058 Å² total; per-residue (Å²): 123,80,85,64,80,77,46,70,47,70,66,95,54,39,37,33,34,52,71,50,80,87,45,46,70,62,49,48,63,74,33,51,56,63,81,79,23,79,72,32,64,44,40,46,44,37,68,68,38,32,50,64,65,48,44,40,38,75,69,66,68,24,50,35,25,33,32,26,36,57,85,76,70,37,80,44,33,31,33,27,46,30,78,68,33,66,83,36,27,31,34,29,52,38,85,66,49,62,42,72,92,51,60,93,70,54,54,67,57,54,51,49,48,52,53,50,46,43,42,47,72,68,68,58,29,49,26,40,34,36,67,45,38,66,81,36,54,69,60,52,50,54,41,46,70,60,62,35,42,79,34,38,46,43,70,53,53,36,46,30,54,95,72,42,65,30,38,34,30,34,30,34,46,42,45,89,46,44,67,56,39,28,58,78,64,72,97,120,79,85,64,78,78,48,71,47,70,65,95,53,38,37,34,33,52,70,50,79,88,46,46,68,61,49,48,63,74,33,49,56,62,81,78,23,76,73,33,64,45,39,45,43,37,69,69,39,31,50,63,63,48,44,40,39,76,70,66,68,25,50,34,26,34,32,26,36,56,86,75,69,37,80,45,34,31,33,28,46,33,78,69,31,63,84,34,26,30,34,28,50,38,83,64,49,62,42,74,93,52,62,94,69,55,54,68,57,54,53,49,48,53,52,49,46,44,40,48,72,68,66,59,29,49,25,39,33,36,66,44,39,67,80,34,55,71,60,53,50,55,39,45,71,62,62,36,43,78,33,39,45,42,71,52,52,35,47,30,49,96,71,43,65,31,38,34,30,35,30,34,47,42,46,91,46,44,68,58,40,29,60,79,64,73,98

Secondary structure (DSSP, 8-state):
----TT--EE-SSEEEEE--GGGHHHHHHHT--GGGGTTSSS-TTSHHHHHHHHHHHHTTSSEEEEEEETTTTEEEEEEEEEEEETTTTEEEEEEEEE-GGGTTTTHHHHHHHHHHHIIIIIS--SEEEEEEETT-HHHHHHHHHTTPEEEEEEEEEEE-GGGPEEEEEEEEEEGGGHHHHHHHTT-/----TT--EE-SSEEEEE--GGGHHHHHHHT--GGGGTTSSS-TTSHHHHHHHHHHHHTTSSEEEEEEETTTTEEEEEEEEEEEETTTTEEEEEEEEE-GGGTTTTHHHHHHHHHHHIIIIIS--SEEEEEEETT-HHHHHHHHHTTPEEEEEEEEEEE-GGGPEEEEEEEEEEGGGHHHHHHHTT-

pLDDT: mean 96.45, std 3.43, range [71.88, 98.94]

Organism: NCBI:txid1187080

Foldseek 3Di:
DDDDLQDWWDDPWKIKGFDDPVCLVVVQVQQLDQVQCPFPQFNCVDPVSVCVVCVCSVVVQKSKIFIATPVVRDGFWIKTWHPDDPVQLEIEIGPIDGRPVCPPVCSVVVVCVRVVCCSCVPSVGFKYKYKTFPPPVVVVVVCVQLPWAKDDWDPQPGAGPPGDGGTMTMTMDGNVCVVVSCVSSVD/DDDDLQDWWDDPWKIKGFDDPVCLVVVQVQQLDQVQCQFPQFNCVDPVSVCVVCVCSVVVQKSKIFIATPVVRDGFWIKIWHPDDPPQLEIEIGPIDGRPVCPPVCSVVVVCVRVVCCSCVPSVGFKYKYKTFPPPVVVVVVCVQLVWAKDDWDFQPGAGPPGDGGTMTMTMDGNVCVVVSCVSSVD

Radius of gyration: 22.28 Å; Cα contacts (8 Å, |Δi|>4): 687; chains: 2; bounding box: 41×67×50 Å

Sequence (374 aa):
MDLDFNLVLEDDLVLLRPVEESDIPKILELTASPELWKYFTYDLSNPEDFHDWIQPAINKQRLQLLLIDKQENEIIGSSAFGNYSNRDLRIEIGWTWIDQRFHGLGYNQRMKKLMLSYCFEILDLERVEFKTDVLNIPARKALKNINAIEEGVLRSHSLMTKGRRRDTIFYSILKNEWPFVKRENDWMDLDFNLVLEDDLVLLRPVEESDIPKILELTASPELWKYFTYDLSNPEDFHDWIQPAINKQRLQLLLIDKQENEIIGSSAFGNYSNRDLRIEIGWTWIDQRFHGLGYNQRMKKLMLSYCFEILDLERVEFKTDVLNIPARKALKNINAIEEGVLRSHSLMTKGRRRDTIFYSILKNEWPFVKRENDW